Protein AF-A0A7Y5BKS7-F1 (afdb_monomer)

Solvent-accessible surface area (backbone atoms only — not comparable to full-atom values): 10860 Å² total; per-residue (Å²): 133,86,78,91,77,69,90,57,50,69,57,46,52,53,40,48,52,52,33,52,53,37,48,49,57,37,50,52,52,50,50,54,47,48,51,41,53,50,51,39,55,50,42,53,49,49,43,53,52,52,51,52,53,49,53,53,37,55,76,72,66,57,58,70,68,58,54,53,50,52,53,54,50,43,52,50,43,52,53,52,38,53,51,37,52,52,52,44,57,64,42,46,59,58,49,53,50,36,52,50,53,35,53,50,34,50,51,60,38,49,54,48,50,54,52,49,54,52,51,50,50,56,48,51,56,49,51,54,50,51,52,50,50,53,51,51,52,51,48,51,54,52,52,64,69,60,62,76,78,82,89,75,95,79,77,97,70,88,79,84,82,74,83,75,82,76,75,79,71,72,72,64,62,65,59,55,48,60,58,46,48,56,51,50,52,48,67,73,75,108

Secondary structure (DSSP, 8-state):
-PPP--TTHHHHHHHHHHHHHHHHHHHHHHHHHHHHHHHHHHHHHHHHHHHHHHHHHHHTT--HHHHHHHHHHHHHHHHHHHHHHHHHHHHHHHHHHHHHHHHHHHHHHHHHHHHHHHHHHHHHHHHHHHHHHHHHHHHHHHHHHTPPPS------------------GGGHHHHHHHHHHHHHHHHHH-

Nearest PDB structures (foldseek):
  3k29-assembly1_A  TM=4.994E-01  e=1.302E-03  Chlamydia trachomatis
  3na7-assembly1_A  TM=3.796E-01  e=2.584E-02  Helicobacter pylori NCTC 11638
  8i21-assembly1_A  TM=5.085E-01  e=5.749E-01  Saccharomyces cerevisiae S288C
  6z6f-assembly1_C  TM=3.196E-01  e=4.839E-01  Saccharomyces cerevisiae S288C
  6ixf-assembly1_A  TM=2.699E-01  e=1.442E+00  Homo sapiens

Mean predicted aligned error: 13.5 Å

Foldseek 3Di:
DDDDDDPCVVVLVVLVVVLVVLLVQLVVLLVLLVVLVVLLVVLVVVLVVLVVVLVVCVVVVHDPVSVVVSVVSNVVSVVSNVVSVVVSVVSPVVNVVSVVSSVVSVVVSVVVVVVVVVSVVVVVVVVVVVVVVVVVVVVVVVVVVPPDPDDDPDDPDDDPPPPPPPDPPPVVVVVCVVVVVSVVSVVVSD

Structure (mmCIF, N/CA/C/O backbone):
data_AF-A0A7Y5BKS7-F1
#
_entry.id   AF-A0A7Y5BKS7-F1
#
loop_
_atom_site.group_PDB
_atom_site.id
_atom_site.type_symbol
_atom_site.label_atom_id
_atom_site.label_alt_id
_atom_site.label_comp_id
_atom_site.label_asym_id
_atom_site.label_entity_id
_atom_site.label_seq_id
_atom_site.pdbx_PDB_ins_code
_atom_site.Cartn_x
_atom_site.Cartn_y
_atom_site.Cartn_z
_atom_site.occupancy
_atom_site.B_iso_or_equiv
_atom_site.auth_seq_id
_atom_site.auth_comp_id
_atom_site.auth_asym_id
_atom_site.auth_atom_id
_atom_site.pdbx_PDB_model_num
ATOM 1 N N . MET A 1 1 ? -22.323 -14.436 37.456 1.00 59.94 1 MET A N 1
ATOM 2 C CA . MET A 1 1 ? -22.238 -13.034 36.986 1.00 59.94 1 MET A CA 1
ATOM 3 C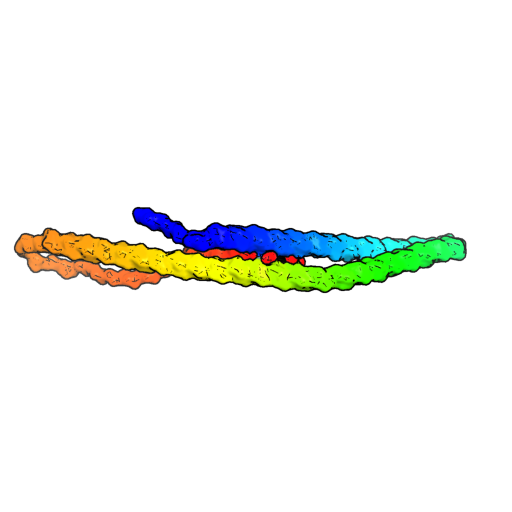 C . MET A 1 1 ? -22.662 -12.936 35.524 1.00 59.94 1 MET A C 1
ATOM 5 O O . MET A 1 1 ? -22.367 -13.845 34.752 1.00 59.94 1 MET A O 1
ATOM 9 N N . LYS A 1 2 ? -23.389 -11.881 35.130 1.00 70.06 2 LYS A N 1
ATOM 10 C CA . LYS A 1 2 ? -23.759 -11.657 33.720 1.00 70.06 2 LYS A CA 1
ATOM 11 C C . LYS A 1 2 ? -22.522 -11.199 32.940 1.00 70.06 2 LYS A C 1
ATOM 13 O O . LYS A 1 2 ? -21.815 -10.315 33.396 1.00 70.06 2 LYS A O 1
ATOM 18 N N . LYS A 1 3 ? -22.269 -11.787 31.767 1.00 80.19 3 LYS A N 1
ATOM 19 C CA . LYS A 1 3 ? -21.180 -11.358 30.872 1.00 80.19 3 LYS A CA 1
ATOM 20 C C . LYS A 1 3 ? -21.510 -9.990 30.261 1.00 80.19 3 LYS A C 1
ATOM 22 O O . LYS A 1 3 ? -22.657 -9.777 29.857 1.00 80.19 3 LYS A O 1
ATOM 27 N N . PHE A 1 4 ? -20.521 -9.101 30.157 1.00 84.44 4 PHE A N 1
ATOM 28 C CA . PHE A 1 4 ? -20.668 -7.816 29.471 1.00 84.44 4 PHE A CA 1
ATOM 29 C C . PHE A 1 4 ? -21.061 -8.031 28.003 1.00 84.44 4 PHE A C 1
ATOM 31 O O . PHE A 1 4 ? -20.464 -8.845 27.297 1.00 84.44 4 PHE A O 1
ATOM 38 N N . LYS A 1 5 ? -22.077 -7.300 27.538 1.00 85.06 5 LYS A N 1
ATOM 39 C CA . LYS A 1 5 ? -22.509 -7.295 26.137 1.00 85.06 5 LYS A CA 1
ATOM 40 C C . LYS A 1 5 ? -22.522 -5.862 25.632 1.00 85.06 5 LYS A C 1
ATOM 42 O O . LYS A 1 5 ? -23.293 -5.032 26.114 1.00 85.06 5 LYS A O 1
ATOM 47 N N . PHE A 1 6 ? -21.685 -5.581 24.641 1.00 89.31 6 PHE A N 1
ATOM 48 C CA . PHE A 1 6 ? -21.658 -4.276 24.002 1.00 89.31 6 PHE A CA 1
ATOM 49 C C . PHE A 1 6 ? -22.757 -4.180 22.940 1.00 89.31 6 PHE A C 1
ATOM 51 O O . PHE A 1 6 ? -22.771 -4.931 21.968 1.00 89.31 6 PHE A O 1
ATOM 58 N N . HIS A 1 7 ? -23.685 -3.240 23.115 1.00 86.31 7 HIS A N 1
ATOM 59 C CA . HIS A 1 7 ? -24.855 -3.103 22.239 1.00 86.31 7 HIS A CA 1
ATOM 60 C C . HIS A 1 7 ? -24.490 -2.687 20.805 1.00 86.31 7 HIS A C 1
ATOM 62 O O . HIS A 1 7 ? -25.231 -2.987 19.873 1.00 86.31 7 HIS A O 1
ATOM 68 N N . LEU A 1 8 ? -23.339 -2.035 20.609 1.00 91.62 8 LEU A N 1
ATOM 69 C CA . LEU A 1 8 ? -22.865 -1.593 19.294 1.00 91.62 8 LEU A CA 1
ATOM 70 C C . LEU A 1 8 ? -21.828 -2.547 18.680 1.00 91.62 8 LEU A C 1
ATOM 72 O O . LEU A 1 8 ? -21.145 -2.165 17.734 1.00 91.62 8 LEU A O 1
ATOM 76 N N . GLU A 1 9 ? -21.709 -3.787 19.168 1.00 89.88 9 GLU A N 1
ATOM 77 C CA . GLU A 1 9 ? -20.726 -4.751 18.648 1.00 89.88 9 GLU A CA 1
ATOM 78 C C . GLU A 1 9 ? -20.947 -5.057 17.159 1.00 89.88 9 GLU A C 1
ATOM 80 O O . GLU A 1 9 ? -20.005 -5.059 16.368 1.00 89.88 9 GLU A O 1
ATOM 85 N N . THR A 1 10 ? -22.203 -5.229 16.736 1.00 91.31 10 THR A N 1
ATOM 86 C CA . THR A 1 10 ? -22.546 -5.446 15.321 1.00 91.31 10 THR A CA 1
ATOM 87 C C . THR A 1 10 ? -22.149 -4.252 14.453 1.00 91.31 10 THR A C 1
ATOM 89 O O . THR A 1 10 ? -21.652 -4.430 13.341 1.00 91.31 10 THR A O 1
ATOM 92 N N . VAL A 1 11 ? -22.325 -3.030 14.969 1.00 92.06 11 VAL A N 1
ATOM 93 C CA . VAL A 1 11 ? -21.950 -1.794 14.266 1.00 92.06 11 VAL A CA 1
ATOM 94 C C . VAL A 1 11 ? -20.431 -1.672 14.179 1.00 92.06 11 VAL A C 1
ATOM 96 O O . VAL A 1 11 ? -19.914 -1.330 13.118 1.00 92.06 11 VAL A O 1
ATOM 99 N N . LEU A 1 12 ? -19.710 -2.001 15.257 1.00 91.75 12 LEU A N 1
ATOM 100 C CA . LEU A 1 12 ? -18.249 -2.044 15.269 1.00 91.75 12 LEU A CA 1
ATOM 101 C C . LEU A 1 12 ? -17.727 -3.012 14.204 1.00 91.75 12 LEU A C 1
ATOM 103 O O . LEU A 1 12 ? -16.882 -2.633 13.398 1.00 91.75 12 LEU A O 1
ATOM 107 N N . ARG A 1 13 ? -18.279 -4.231 14.151 1.00 92.25 13 ARG A N 1
ATOM 108 C CA . ARG A 1 13 ? -17.903 -5.238 13.152 1.00 92.25 13 ARG A CA 1
ATOM 109 C C . ARG A 1 13 ? -18.140 -4.741 11.728 1.00 92.25 13 ARG A C 1
ATOM 111 O O . ARG A 1 13 ? -17.255 -4.862 10.890 1.00 92.25 13 ARG A O 1
ATOM 118 N N . LEU A 1 14 ? -19.301 -4.141 11.463 1.00 93.75 14 LEU A N 1
ATOM 119 C CA . LEU A 1 14 ? -19.622 -3.595 10.143 1.00 93.75 14 LEU A CA 1
ATOM 120 C C . LEU A 1 14 ? -18.654 -2.471 9.743 1.00 93.75 14 LEU A C 1
ATOM 122 O O . LEU A 1 14 ? -18.226 -2.411 8.593 1.00 93.75 14 LEU A O 1
ATOM 126 N N . ARG A 1 15 ? -18.264 -1.597 10.681 1.00 91.81 15 ARG A N 1
ATOM 127 C CA . ARG A 1 15 ? -17.270 -0.546 10.409 1.00 91.81 15 ARG A CA 1
ATOM 128 C C . ARG A 1 15 ? -15.868 -1.105 10.173 1.00 91.81 15 ARG A C 1
ATOM 130 O O . ARG A 1 15 ? -15.180 -0.585 9.304 1.00 91.81 15 ARG A O 1
ATOM 137 N N . LYS A 1 16 ? -15.468 -2.164 10.884 1.00 92.19 16 LYS A N 1
ATOM 138 C CA . LYS A 1 16 ? -14.200 -2.866 10.625 1.00 92.19 16 LYS A CA 1
ATOM 139 C C . LYS A 1 16 ? -14.182 -3.493 9.228 1.00 92.19 16 LYS A C 1
ATOM 141 O O . LYS A 1 16 ? -13.233 -3.273 8.494 1.00 92.19 16 LYS A O 1
ATOM 146 N N . MET A 1 17 ? -15.273 -4.137 8.805 1.00 93.38 17 MET A N 1
ATOM 147 C CA . MET A 1 17 ? -15.386 -4.657 7.434 1.00 93.38 17 MET A CA 1
ATOM 148 C C . MET A 1 17 ? -15.254 -3.553 6.376 1.00 93.38 17 MET A C 1
ATOM 150 O O . MET A 1 17 ? -14.516 -3.713 5.411 1.00 93.38 17 MET A O 1
ATOM 154 N N . LYS A 1 18 ? -15.913 -2.404 6.578 1.00 93.12 18 LYS A N 1
ATOM 155 C CA . LYS A 1 18 ? -15.767 -1.250 5.676 1.00 93.12 18 LYS A CA 1
ATOM 156 C C . LYS A 1 18 ? -14.343 -0.697 5.656 1.00 93.12 18 LYS A C 1
ATOM 158 O O . LYS A 1 18 ? -13.870 -0.277 4.607 1.00 93.12 18 LYS A O 1
ATOM 163 N N . LEU A 1 19 ? -13.666 -0.674 6.802 1.00 92.81 19 LEU A N 1
ATOM 164 C CA . LEU A 1 19 ? -12.265 -0.274 6.875 1.00 92.81 19 LEU A CA 1
ATOM 165 C C . LEU A 1 19 ? -11.382 -1.222 6.050 1.00 92.81 19 LEU A C 1
ATOM 167 O O . LEU A 1 19 ? -10.564 -0.751 5.264 1.00 92.81 19 LEU A O 1
ATOM 171 N N . ASP A 1 20 ? -11.600 -2.533 6.163 1.00 93.00 20 ASP A N 1
ATOM 172 C CA . ASP A 1 20 ? -10.874 -3.536 5.379 1.00 93.00 20 ASP A CA 1
ATOM 173 C C . ASP A 1 20 ? -11.122 -3.374 3.871 1.00 93.00 20 ASP A C 1
ATOM 175 O O . ASP A 1 20 ? -10.186 -3.461 3.077 1.00 93.00 20 ASP A O 1
ATOM 179 N N . GLU A 1 21 ? -12.361 -3.087 3.458 1.00 93.62 21 GLU A N 1
ATOM 180 C CA . GLU A 1 21 ? -12.697 -2.775 2.061 1.00 93.62 21 GLU A CA 1
ATOM 181 C C . GLU A 1 21 ? -11.918 -1.556 1.547 1.00 93.62 21 GLU A C 1
ATOM 183 O O . GLU A 1 21 ? -11.349 -1.600 0.455 1.00 93.62 21 GLU A O 1
ATOM 188 N N . LYS A 1 22 ? -11.831 -0.483 2.344 1.00 92.75 22 LYS A N 1
ATOM 189 C CA . LYS A 1 22 ? -11.061 0.718 1.980 1.00 92.75 22 LYS A CA 1
ATOM 190 C C . LYS A 1 22 ? -9.559 0.449 1.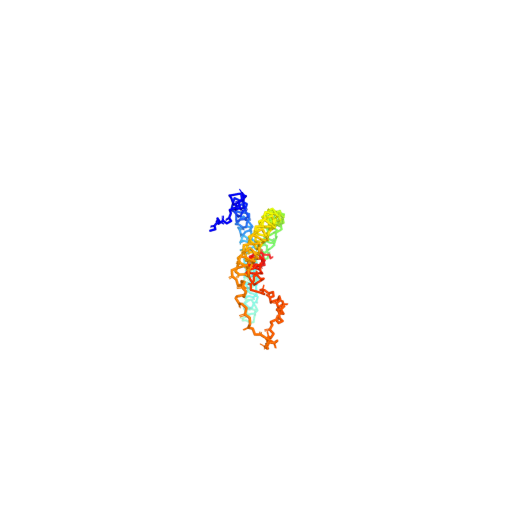911 1.00 92.75 22 LYS A C 1
ATOM 192 O O . LYS A 1 22 ? -8.897 0.954 1.007 1.00 92.75 22 LYS A O 1
ATOM 197 N N . PHE A 1 23 ? -9.025 -0.384 2.802 1.00 92.00 23 PHE A N 1
ATOM 198 C CA . PHE A 1 23 ? -7.630 -0.816 2.722 1.00 92.00 23 PHE A CA 1
ATOM 199 C C . PHE A 1 23 ? -7.338 -1.639 1.468 1.00 92.00 23 PHE A C 1
ATOM 201 O O . PHE A 1 23 ? -6.288 -1.441 0.861 1.00 92.00 23 PHE A O 1
ATOM 208 N N . ARG A 1 24 ? -8.248 -2.528 1.049 1.00 92.94 24 ARG A N 1
ATOM 209 C CA . ARG A 1 24 ? -8.086 -3.284 -0.205 1.00 92.94 24 ARG A CA 1
ATOM 210 C C . ARG A 1 24 ? -8.041 -2.358 -1.415 1.00 92.94 24 ARG A C 1
ATOM 212 O O . ARG A 1 24 ? -7.117 -2.473 -2.211 1.00 92.94 24 ARG A O 1
ATOM 219 N N . ALA A 1 25 ? -8.961 -1.398 -1.495 1.00 91.44 25 ALA A N 1
ATOM 220 C CA . ALA A 1 25 ? -8.967 -0.408 -2.570 1.00 91.44 25 ALA A CA 1
ATOM 221 C C . ALA A 1 25 ? -7.660 0.411 -2.612 1.00 91.44 25 ALA A C 1
ATOM 223 O O . ALA A 1 25 ? -7.086 0.620 -3.679 1.00 91.44 25 ALA A O 1
ATOM 224 N N . LEU A 1 26 ? -7.141 0.828 -1.450 1.00 92.62 26 LEU A N 1
ATOM 225 C CA . LEU A 1 26 ? -5.839 1.495 -1.372 1.00 92.62 26 LEU A CA 1
ATOM 226 C C . LEU A 1 26 ? -4.701 0.577 -1.851 1.00 92.62 26 LEU A C 1
ATOM 228 O O . LEU A 1 26 ? -3.837 1.018 -2.607 1.00 92.62 26 LEU A O 1
ATOM 232 N N . ALA A 1 27 ? -4.700 -0.689 -1.431 1.00 91.56 27 ALA A N 1
ATOM 233 C CA . ALA A 1 27 ? -3.671 -1.656 -1.800 1.00 91.56 27 ALA A CA 1
ATOM 234 C C . ALA A 1 27 ? -3.637 -1.929 -3.312 1.00 91.56 27 AL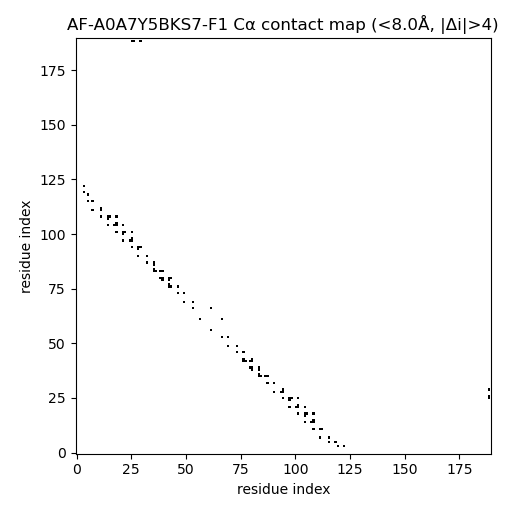A A C 1
ATOM 236 O O . ALA A 1 27 ? -2.553 -2.049 -3.878 1.00 91.56 27 ALA A O 1
ATOM 237 N N . GLU A 1 28 ? -4.794 -1.974 -3.974 1.00 93.25 28 GLU A N 1
ATOM 238 C CA . GLU A 1 28 ? -4.88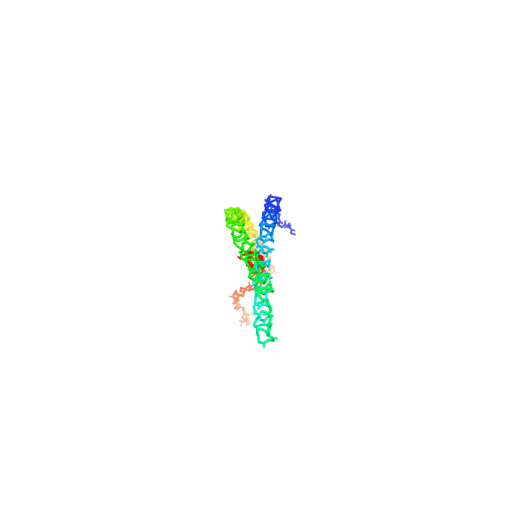9 -2.114 -5.432 1.00 93.25 28 GLU A CA 1
ATOM 239 C C . GLU A 1 28 ? -4.208 -0.942 -6.153 1.00 93.25 28 GLU A C 1
ATOM 241 O O . GLU A 1 28 ? -3.343 -1.157 -7.003 1.00 93.25 28 GLU A O 1
ATOM 246 N N . ILE A 1 29 ? -4.514 0.298 -5.755 1.00 92.31 29 ILE A N 1
ATOM 247 C CA . ILE A 1 29 ? -3.904 1.501 -6.346 1.00 92.31 29 ILE A CA 1
ATOM 248 C C . ILE A 1 29 ? -2.391 1.518 -6.099 1.00 92.31 29 ILE A C 1
ATOM 250 O O . ILE A 1 29 ? -1.605 1.766 -7.016 1.00 92.31 29 ILE A O 1
ATOM 254 N N . VAL A 1 30 ? -1.962 1.214 -4.871 1.00 93.69 30 VAL A N 1
ATOM 255 C CA . VAL A 1 30 ? -0.538 1.144 -4.512 1.00 93.69 30 VAL A CA 1
ATOM 256 C C . VAL A 1 30 ? 0.182 0.065 -5.321 1.00 93.69 30 VAL A C 1
ATOM 258 O O . VAL A 1 30 ? 1.303 0.294 -5.771 1.00 93.69 30 VAL A O 1
ATOM 261 N N . SER A 1 31 ? -0.452 -1.086 -5.557 1.00 93.31 31 SER A N 1
ATOM 262 C CA . SER A 1 31 ? 0.112 -2.154 -6.385 1.00 93.31 31 SER A CA 1
ATOM 263 C C . SER A 1 31 ? 0.368 -1.684 -7.816 1.00 93.31 31 SER A C 1
ATOM 265 O O . SER A 1 31 ? 1.440 -1.944 -8.361 1.00 93.31 31 SER A O 1
ATOM 267 N N . VAL A 1 32 ? -0.581 -0.958 -8.413 1.00 94.12 32 VAL A N 1
ATOM 268 C CA . VAL A 1 32 ? -0.431 -0.396 -9.764 1.00 94.12 32 VAL A CA 1
ATOM 269 C C . VAL A 1 32 ? 0.712 0.620 -9.799 1.00 94.12 32 VAL A C 1
ATOM 271 O O . VAL A 1 32 ? 1.621 0.497 -10.617 1.00 94.12 32 VAL A O 1
ATOM 274 N N . VAL A 1 33 ? 0.750 1.566 -8.859 1.00 93.81 33 VAL A N 1
ATOM 275 C CA . VAL A 1 33 ? 1.843 2.551 -8.770 1.00 93.81 33 VAL A CA 1
ATOM 276 C C . VAL A 1 33 ? 3.203 1.869 -8.600 1.00 93.81 33 VAL A C 1
ATOM 278 O O . VAL A 1 33 ? 4.180 2.260 -9.236 1.00 93.81 33 VAL A O 1
ATOM 281 N N . ASN A 1 34 ? 3.278 0.829 -7.770 1.00 93.62 34 ASN A N 1
ATOM 282 C CA . ASN A 1 34 ? 4.511 0.077 -7.562 1.00 93.62 34 ASN A CA 1
ATOM 283 C C . ASN A 1 34 ? 4.935 -0.703 -8.809 1.00 93.62 34 ASN A C 1
ATOM 285 O O . ASN A 1 34 ? 6.132 -0.768 -9.076 1.00 93.62 34 ASN A O 1
ATOM 289 N N . SER A 1 35 ? 3.995 -1.238 -9.597 1.00 95.56 35 SER A N 1
ATOM 290 C CA . SER A 1 35 ? 4.342 -1.861 -10.880 1.00 95.56 35 SER A CA 1
ATOM 291 C C . SER A 1 35 ? 4.973 -0.863 -11.849 1.00 95.56 35 SER A C 1
ATOM 293 O O . SER A 1 35 ? 6.010 -1.174 -12.424 1.00 95.56 35 SER A O 1
ATOM 295 N N . TYR A 1 36 ? 4.454 0.366 -11.953 1.00 95.88 36 TYR A N 1
ATOM 296 C CA . TYR A 1 36 ? 5.075 1.398 -12.792 1.00 95.88 36 TYR A CA 1
ATOM 297 C C . TYR A 1 36 ? 6.459 1.804 -12.287 1.00 95.88 36 TYR A C 1
ATOM 299 O O . TYR A 1 36 ? 7.388 1.930 -13.076 1.00 95.88 36 TYR A O 1
ATOM 307 N N . LYS A 1 37 ? 6.637 1.945 -10.968 1.00 94.94 37 LYS A N 1
ATOM 308 C CA . LYS A 1 37 ? 7.960 2.212 -10.383 1.00 94.94 37 LYS A CA 1
ATOM 309 C C . LYS A 1 37 ? 8.961 1.097 -10.679 1.00 94.94 37 LYS A C 1
ATOM 311 O O . LYS A 1 37 ? 10.121 1.392 -10.945 1.00 94.94 37 LYS A O 1
ATOM 316 N N . LEU A 1 38 ? 8.523 -0.161 -10.636 1.00 97.00 38 LEU A N 1
ATOM 317 C CA . LEU A 1 38 ? 9.371 -1.297 -10.983 1.00 97.00 38 LEU A CA 1
ATOM 318 C C . LEU A 1 38 ? 9.773 -1.250 -12.462 1.00 97.00 38 LEU A C 1
ATOM 320 O O . LEU A 1 38 ? 10.952 -1.389 -12.761 1.00 97.00 38 LEU A O 1
ATOM 324 N N . GLN A 1 39 ? 8.824 -0.974 -13.362 1.00 96.94 39 GLN A N 1
ATOM 325 C CA . GLN A 1 39 ? 9.102 -0.826 -14.794 1.0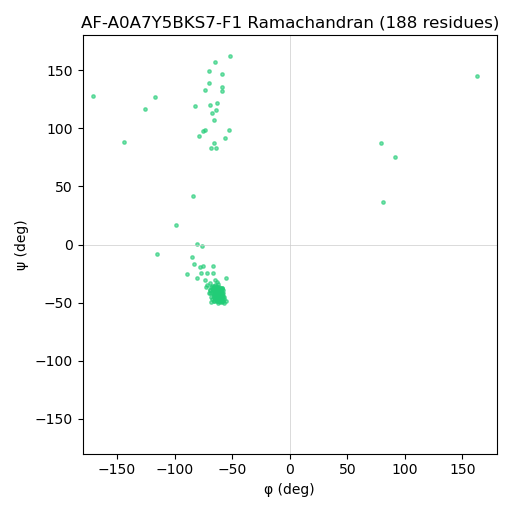0 96.94 39 GLN A CA 1
ATOM 326 C C . GLN A 1 39 ? 10.080 0.324 -15.083 1.00 96.94 39 GLN A C 1
ATOM 328 O O . GLN A 1 39 ? 10.986 0.172 -15.896 1.00 96.94 39 GLN A O 1
ATOM 333 N N . ILE A 1 40 ? 9.967 1.452 -14.370 1.00 97.06 40 ILE A N 1
ATOM 334 C CA . ILE A 1 40 ? 10.950 2.545 -14.456 1.00 97.06 40 ILE A CA 1
ATOM 335 C C . ILE A 1 40 ? 12.345 2.044 -14.064 1.00 97.06 40 ILE A C 1
ATOM 337 O O . ILE A 1 40 ? 13.295 2.247 -14.813 1.00 97.06 40 ILE A O 1
ATOM 341 N N . GLN A 1 41 ? 12.469 1.347 -12.931 1.00 97.50 41 GLN A N 1
ATOM 342 C CA . GLN A 1 41 ? 13.755 0.815 -12.468 1.00 97.50 41 GLN A CA 1
ATOM 343 C C . GLN A 1 41 ? 14.352 -0.222 -13.428 1.00 97.50 41 GLN A C 1
ATOM 345 O O . GLN A 1 41 ? 15.572 -0.301 -13.567 1.00 97.50 41 GLN A O 1
ATOM 350 N N . GLU A 1 42 ? 13.518 -1.050 -14.056 1.00 97.38 42 GLU A N 1
ATOM 351 C CA . GLU A 1 42 ? 13.946 -2.013 -15.076 1.00 97.38 42 GLU A CA 1
ATOM 352 C C . GLU A 1 42 ? 14.476 -1.286 -16.318 1.00 97.38 42 GLU A C 1
ATOM 354 O O . GLU A 1 42 ? 15.610 -1.539 -16.728 1.00 97.38 42 GLU A O 1
ATOM 359 N N . ASN A 1 43 ? 13.733 -0.304 -16.835 1.00 96.69 43 ASN A N 1
ATOM 360 C CA . ASN A 1 43 ? 14.150 0.494 -17.988 1.00 96.69 43 ASN A CA 1
ATOM 361 C C . ASN A 1 43 ? 15.425 1.308 -17.706 1.00 96.69 43 ASN A C 1
ATOM 363 O O . ASN A 1 43 ? 16.305 1.394 -18.561 1.00 96.69 43 ASN A O 1
ATOM 367 N N . GLU A 1 44 ? 15.574 1.876 -16.507 1.00 96.56 44 GLU A N 1
ATOM 368 C CA . GLU A 1 44 ? 16.794 2.585 -16.095 1.00 96.56 44 GLU A CA 1
ATOM 369 C C . GLU A 1 44 ? 18.020 1.662 -16.101 1.00 96.56 44 GLU A C 1
ATOM 371 O O . GLU A 1 44 ? 19.076 2.037 -16.620 1.00 96.56 44 GLU A O 1
ATOM 376 N N . LYS A 1 45 ? 17.873 0.432 -15.592 1.00 97.25 45 LYS A N 1
ATOM 377 C CA . LYS A 1 45 ? 18.938 -0.581 -15.639 1.00 97.25 45 LYS A CA 1
ATOM 378 C C . LYS A 1 45 ? 19.264 -0.990 -17.069 1.00 97.25 45 LYS A C 1
ATOM 380 O O . LYS A 1 45 ? 20.437 -1.117 -17.411 1.00 97.25 45 LYS A O 1
ATOM 385 N N . GLU A 1 46 ? 18.258 -1.185 -17.917 1.00 95.88 46 GLU A N 1
ATOM 386 C CA . GLU A 1 46 ? 18.482 -1.515 -19.326 1.00 95.88 46 GLU A CA 1
ATOM 387 C C . GLU A 1 46 ? 19.212 -0.402 -20.079 1.00 95.88 46 GLU A C 1
ATOM 389 O O . GLU A 1 46 ? 20.084 -0.691 -20.902 1.00 95.88 46 GLU A O 1
ATOM 394 N N . ILE A 1 47 ? 18.910 0.866 -19.784 1.00 95.31 47 ILE A N 1
ATOM 395 C CA . ILE A 1 47 ? 19.652 2.008 -20.329 1.00 95.31 47 ILE A CA 1
ATOM 396 C C . ILE A 1 47 ? 21.116 1.942 -19.891 1.00 95.31 47 ILE A C 1
ATOM 398 O O . ILE A 1 47 ? 22.010 2.145 -20.712 1.00 95.31 47 ILE A O 1
ATOM 402 N N . GLU A 1 48 ? 21.384 1.648 -18.618 1.00 95.50 48 GLU A N 1
ATOM 403 C CA . GLU A 1 48 ? 22.748 1.534 -18.101 1.00 95.50 48 GLU A CA 1
ATOM 404 C C . GLU A 1 48 ? 23.527 0.407 -18.798 1.00 95.50 48 GLU A C 1
ATOM 406 O O . GLU A 1 48 ? 24.637 0.627 -19.286 1.00 95.50 48 GLU A O 1
ATOM 411 N N . ILE A 1 49 ? 22.911 -0.770 -18.937 1.00 94.81 49 ILE A N 1
ATOM 412 C CA . ILE A 1 49 ? 23.484 -1.917 -19.655 1.00 94.81 49 ILE A CA 1
ATOM 413 C C . ILE A 1 49 ? 23.739 -1.562 -21.125 1.00 94.81 49 ILE A C 1
ATOM 415 O O . ILE A 1 49 ? 24.831 -1.801 -21.639 1.00 94.81 49 ILE A O 1
ATOM 419 N N . SER A 1 50 ? 22.767 -0.938 -21.793 1.00 92.62 50 SER A N 1
ATOM 420 C CA . SER A 1 50 ? 22.882 -0.530 -23.200 1.00 92.62 50 SER A CA 1
ATOM 421 C C . SER A 1 50 ? 24.018 0.473 -23.407 1.00 92.62 50 SER A C 1
ATOM 423 O O . SER A 1 50 ? 24.733 0.405 -24.405 1.00 92.62 50 SER A O 1
ATOM 425 N N . ARG A 1 51 ? 24.237 1.385 -22.451 1.00 92.19 51 ARG A N 1
ATOM 426 C CA . ARG A 1 51 ? 25.372 2.322 -22.471 1.00 92.19 51 ARG A CA 1
ATOM 427 C C . ARG A 1 51 ? 26.711 1.609 -22.322 1.00 92.19 51 ARG A C 1
ATOM 429 O O . ARG A 1 51 ? 27.653 1.961 -23.030 1.00 92.19 51 ARG A O 1
ATOM 436 N N . MET A 1 52 ? 26.809 0.624 -21.427 1.00 92.38 52 MET A N 1
ATOM 437 C CA . MET A 1 52 ? 28.031 -0.176 -21.275 1.00 92.38 52 MET A CA 1
ATOM 438 C C . MET A 1 52 ? 28.350 -0.937 -22.565 1.00 92.38 52 MET A C 1
ATOM 440 O O . MET A 1 52 ? 29.454 -0.810 -23.090 1.00 92.38 52 MET A O 1
ATOM 444 N N . GLN A 1 53 ? 27.357 -1.625 -23.134 1.00 90.50 53 GLN A N 1
ATOM 445 C CA . GLN A 1 53 ? 27.495 -2.352 -24.400 1.00 90.50 53 GLN A CA 1
ATOM 446 C C . GLN A 1 53 ? 27.879 -1.430 -25.559 1.00 90.50 53 GLN A C 1
ATOM 448 O O . GLN A 1 53 ? 28.730 -1.776 -26.379 1.00 90.50 53 GLN A O 1
ATOM 453 N N . LEU A 1 54 ? 27.294 -0.230 -25.619 1.00 89.62 54 LEU A N 1
ATOM 454 C CA . LEU A 1 54 ? 27.657 0.761 -26.622 1.00 89.62 54 LEU A CA 1
ATOM 455 C C . LEU A 1 54 ? 29.127 1.170 -26.484 1.00 89.62 54 LEU A C 1
ATOM 457 O O . LEU A 1 54 ? 29.847 1.161 -27.480 1.00 89.62 54 LEU A O 1
ATOM 461 N N . ASN A 1 55 ? 29.593 1.471 -25.270 1.00 88.94 55 ASN A N 1
ATOM 462 C CA . ASN A 1 55 ? 30.987 1.844 -25.022 1.00 88.94 55 ASN A CA 1
ATOM 463 C C . ASN A 1 55 ? 31.966 0.727 -25.407 1.00 88.94 55 ASN A C 1
ATOM 465 O O . ASN A 1 55 ? 32.969 1.002 -26.065 1.00 88.94 55 ASN A O 1
ATOM 469 N N . GLU A 1 56 ? 31.662 -0.523 -25.056 1.00 89.06 56 GLU A N 1
ATOM 470 C CA . GLU A 1 56 ? 32.447 -1.691 -25.474 1.00 89.06 56 GLU A CA 1
ATOM 471 C C . GLU A 1 56 ? 32.472 -1.830 -27.001 1.00 89.06 56 GLU A C 1
ATOM 473 O O . GLU A 1 56 ? 33.532 -2.018 -27.599 1.00 89.06 56 GLU A O 1
ATOM 478 N N . SER A 1 57 ? 31.319 -1.663 -27.655 1.00 86.44 57 SER A N 1
ATOM 479 C CA . SER A 1 57 ? 31.218 -1.745 -29.113 1.00 86.44 57 SER A CA 1
ATOM 480 C C . SER A 1 57 ? 32.034 -0.648 -29.807 1.00 86.44 57 SER A C 1
ATOM 482 O O . SER A 1 57 ? 32.729 -0.918 -30.784 1.00 86.44 57 SER A O 1
ATOM 484 N N . VAL A 1 58 ? 32.032 0.577 -29.270 1.00 86.75 58 VAL A N 1
ATOM 485 C CA . VAL A 1 58 ? 32.828 1.698 -29.790 1.00 86.75 58 VAL A CA 1
ATOM 486 C C . VAL A 1 58 ? 34.323 1.409 -29.647 1.00 86.75 58 VAL A C 1
ATOM 488 O O . VAL A 1 58 ? 35.073 1.635 -30.594 1.00 86.75 58 VAL A O 1
ATOM 491 N N . GLN A 1 59 ? 34.761 0.853 -28.512 1.00 86.25 59 GLN A N 1
ATOM 492 C CA . GLN A 1 59 ? 36.156 0.433 -28.317 1.00 86.25 59 GLN A CA 1
ATOM 493 C C . GLN A 1 59 ? 36.573 -0.691 -29.277 1.00 86.25 59 GLN A C 1
ATOM 495 O O . GLN A 1 59 ? 37.720 -0.724 -29.719 1.00 86.25 59 GLN A O 1
ATOM 500 N N . ALA A 1 60 ? 35.642 -1.574 -29.642 1.00 86.06 60 ALA A N 1
ATOM 501 C CA . ALA A 1 60 ? 35.854 -2.646 -30.611 1.00 86.06 60 ALA A CA 1
ATOM 502 C C . ALA A 1 60 ? 35.766 -2.191 -32.086 1.00 86.06 60 ALA A C 1
ATOM 504 O O . ALA A 1 60 ? 35.922 -3.018 -32.985 1.00 86.06 60 ALA A O 1
ATOM 505 N N . GLY A 1 61 ? 35.530 -0.899 -32.356 1.00 82.31 61 GLY A N 1
ATOM 506 C CA . GLY A 1 61 ? 35.433 -0.354 -33.715 1.00 82.31 61 GLY A CA 1
ATOM 507 C C . GLY A 1 61 ? 34.069 -0.561 -34.379 1.00 82.31 61 GLY A C 1
ATOM 508 O O . GLY A 1 61 ? 34.005 -0.828 -35.578 1.00 82.31 61 GLY A O 1
ATOM 509 N N . ALA A 1 62 ? 32.977 -0.476 -33.614 1.00 75.38 62 ALA A N 1
ATOM 510 C CA . ALA A 1 62 ? 31.622 -0.660 -34.127 1.00 75.38 62 ALA A CA 1
ATOM 511 C C . ALA A 1 62 ? 31.234 0.324 -35.244 1.00 75.38 62 ALA A C 1
ATOM 513 O O . ALA A 1 62 ? 31.608 1.497 -35.249 1.00 75.38 62 ALA A O 1
ATOM 514 N N . ASP A 1 63 ? 30.401 -0.177 -36.158 1.00 81.38 63 ASP A N 1
ATOM 515 C CA . ASP A 1 63 ? 29.803 0.589 -37.248 1.00 81.38 63 ASP A CA 1
ATOM 516 C C . ASP A 1 63 ? 28.754 1.601 -36.741 1.00 81.38 63 ASP A C 1
ATOM 518 O O . ASP A 1 63 ? 28.033 1.364 -35.765 1.00 81.38 63 ASP A O 1
ATOM 522 N N . LEU A 1 64 ? 28.615 2.720 -37.458 1.00 83.75 64 LEU A N 1
ATOM 523 C CA . LEU A 1 64 ? 27.672 3.808 -37.173 1.00 83.75 64 LEU A CA 1
ATOM 524 C C . LEU A 1 64 ? 26.217 3.315 -37.087 1.00 83.75 64 LEU A C 1
ATOM 526 O O . LEU A 1 64 ? 25.398 3.890 -36.364 1.00 83.75 64 LEU A O 1
ATOM 530 N N . THR A 1 65 ? 25.890 2.245 -37.810 1.00 86.75 65 THR A N 1
ATOM 531 C CA . THR A 1 65 ? 24.571 1.605 -37.788 1.00 86.75 65 THR A CA 1
ATOM 532 C C . THR A 1 65 ? 24.226 1.056 -36.401 1.00 86.75 65 THR A C 1
ATOM 534 O O . THR A 1 65 ? 23.118 1.283 -35.913 1.00 86.75 65 THR A O 1
ATOM 537 N N . ASN A 1 66 ? 25.186 0.417 -35.723 1.00 84.25 66 ASN A N 1
ATOM 538 C CA . ASN A 1 66 ? 24.994 -0.121 -34.373 1.00 84.25 66 ASN A CA 1
ATOM 539 C C . ASN A 1 66 ? 24.799 1.007 -33.359 1.00 84.25 66 ASN A C 1
ATOM 541 O O . ASN A 1 66 ? 23.894 0.942 -32.531 1.00 84.25 66 ASN A O 1
ATOM 545 N N . PHE A 1 67 ? 25.579 2.085 -33.479 1.00 87.81 67 PHE A N 1
ATOM 546 C CA . PHE A 1 67 ? 25.416 3.269 -32.636 1.00 87.81 67 PHE A CA 1
ATOM 547 C C . PHE A 1 67 ? 23.998 3.851 -32.739 1.00 87.81 67 PHE A C 1
ATOM 549 O O . PHE A 1 67 ? 23.354 4.114 -31.724 1.00 87.81 67 PHE A O 1
ATOM 556 N N . ARG A 1 68 ? 23.476 4.003 -33.964 1.00 90.19 68 ARG A N 1
ATOM 557 C CA . ARG A 1 68 ? 22.111 4.504 -34.190 1.00 90.19 68 ARG A CA 1
ATOM 558 C C . ARG A 1 68 ? 21.043 3.578 -33.613 1.00 90.19 68 ARG A C 1
ATOM 560 O O . ARG A 1 68 ? 20.040 4.073 -33.107 1.00 90.19 68 ARG A O 1
ATOM 567 N N . ALA A 1 69 ? 21.250 2.263 -33.680 1.00 90.06 69 ALA A N 1
ATOM 568 C CA . ALA A 1 69 ? 20.329 1.291 -33.099 1.00 90.06 69 ALA A CA 1
ATOM 569 C C . ALA A 1 69 ? 20.271 1.413 -31.565 1.00 90.06 69 ALA A C 1
ATOM 571 O O . ALA A 1 69 ? 19.176 1.510 -31.011 1.00 90.06 69 ALA A O 1
ATOM 572 N N . PHE A 1 70 ? 21.424 1.495 -30.891 1.00 90.81 70 PHE A N 1
ATOM 573 C CA . PHE A 1 70 ? 21.484 1.703 -29.439 1.00 90.81 70 PHE A CA 1
ATOM 574 C C . PHE A 1 70 ? 20.889 3.052 -29.016 1.00 90.81 70 PHE A C 1
ATOM 576 O O . PHE A 1 70 ? 20.131 3.108 -28.050 1.00 90.81 70 PHE A O 1
ATOM 583 N N . ASP A 1 71 ? 21.176 4.133 -29.746 1.00 90.00 71 ASP A N 1
ATOM 584 C CA . ASP A 1 71 ? 20.608 5.459 -29.467 1.00 90.00 71 ASP A CA 1
ATOM 585 C C . ASP A 1 71 ? 19.076 5.470 -29.612 1.00 90.00 71 ASP A C 1
ATOM 587 O O . ASP A 1 71 ? 18.369 5.962 -28.732 1.00 90.00 71 ASP A O 1
ATOM 591 N N . ALA A 1 72 ? 18.541 4.869 -30.680 1.00 93.81 72 ALA A N 1
ATOM 592 C CA . ALA A 1 72 ? 17.097 4.743 -30.872 1.00 93.81 72 ALA A CA 1
ATOM 593 C C . ALA A 1 72 ? 16.440 3.887 -29.775 1.00 93.81 72 ALA A C 1
ATOM 595 O O . ALA A 1 72 ? 15.375 4.248 -29.270 1.00 93.81 72 ALA A O 1
ATOM 596 N N . TYR A 1 73 ? 17.087 2.787 -29.378 1.00 95.25 73 TYR A N 1
ATOM 597 C CA . TYR A 1 73 ? 16.614 1.921 -28.300 1.00 95.25 73 TYR A CA 1
ATOM 598 C C . TYR A 1 73 ? 16.553 2.659 -26.958 1.00 95.25 73 TYR A C 1
ATOM 600 O O . TYR A 1 73 ? 15.503 2.689 -26.318 1.00 95.25 73 TYR A O 1
ATOM 608 N N . MET A 1 74 ? 17.638 3.333 -26.566 1.00 94.75 74 MET A N 1
ATOM 609 C CA . MET A 1 74 ? 17.679 4.111 -25.325 1.00 94.75 74 MET A CA 1
ATOM 610 C C . MET A 1 74 ? 16.648 5.242 -25.328 1.00 94.75 74 MET A C 1
ATOM 612 O O . MET A 1 74 ? 15.964 5.443 -24.329 1.00 94.75 74 MET A O 1
ATOM 616 N N . LYS A 1 75 ? 16.477 5.954 -26.451 1.00 95.69 75 LYS A N 1
ATOM 617 C CA . LYS A 1 75 ? 15.427 6.978 -26.592 1.00 95.69 75 LYS A CA 1
ATOM 618 C C . LYS A 1 75 ? 14.032 6.406 -26.368 1.00 95.69 75 LYS A C 1
ATOM 620 O O . LYS A 1 75 ? 13.230 7.042 -25.693 1.00 95.69 75 LYS A O 1
ATOM 625 N N . ARG A 1 76 ? 13.747 5.209 -26.889 1.00 97.31 76 ARG A N 1
ATOM 626 C CA . ARG A 1 76 ? 12.474 4.524 -26.628 1.00 97.31 76 ARG A CA 1
ATOM 627 C C . ARG A 1 76 ? 12.287 4.255 -25.134 1.00 97.31 76 ARG A C 1
ATOM 629 O O . ARG A 1 76 ? 11.230 4.582 -24.607 1.00 97.31 76 ARG A O 1
ATOM 636 N N . LEU A 1 77 ? 13.309 3.728 -24.455 1.00 96.25 77 LEU A N 1
ATOM 637 C CA . LEU A 1 77 ? 13.251 3.468 -23.011 1.00 96.25 77 LEU A CA 1
ATOM 638 C C . LEU A 1 77 ? 13.024 4.752 -22.197 1.00 96.25 77 LEU A C 1
ATOM 640 O O . LEU A 1 77 ? 12.238 4.739 -21.253 1.00 96.25 77 LEU A O 1
ATOM 644 N N . TYR A 1 78 ? 13.641 5.873 -22.586 1.00 96.88 78 TYR A N 1
ATOM 645 C CA . TYR A 1 78 ? 13.381 7.173 -21.957 1.00 96.88 78 TYR A CA 1
ATOM 646 C C . TYR A 1 78 ? 11.927 7.621 -22.110 1.00 96.88 78 TYR A C 1
ATOM 648 O O . TYR A 1 78 ? 11.314 8.037 -21.131 1.00 96.88 78 TYR A O 1
ATOM 656 N N . VAL A 1 79 ? 11.358 7.489 -23.310 1.00 97.62 79 VAL A N 1
ATOM 657 C CA . VAL A 1 79 ? 9.946 7.822 -23.555 1.00 97.62 79 VAL A CA 1
ATOM 658 C C . VAL A 1 79 ? 9.018 6.921 -22.735 1.00 97.62 79 VAL A C 1
ATOM 660 O O . VAL A 1 79 ? 8.026 7.390 -22.184 1.00 97.62 79 VAL A O 1
ATOM 663 N N . GLU A 1 80 ? 9.330 5.630 -22.610 1.00 96.69 80 GLU A N 1
ATOM 664 C CA . GLU A 1 80 ? 8.567 4.711 -21.757 1.00 96.69 80 GLU A CA 1
ATOM 665 C C . GLU A 1 80 ? 8.633 5.108 -20.275 1.00 96.69 80 GLU A C 1
ATOM 667 O O . GLU A 1 80 ? 7.601 5.126 -19.607 1.00 96.69 80 GLU A O 1
ATOM 672 N N . ILE A 1 81 ? 9.810 5.499 -19.774 1.00 96.75 81 ILE A N 1
ATOM 673 C CA . ILE A 1 81 ? 9.976 6.015 -18.406 1.00 96.75 81 ILE A CA 1
ATOM 674 C C . ILE A 1 81 ? 9.124 7.273 -18.187 1.00 96.75 81 ILE A C 1
ATOM 676 O O . ILE A 1 81 ? 8.400 7.356 -17.194 1.00 96.75 81 ILE A O 1
ATOM 680 N N . GLU A 1 82 ? 9.165 8.234 -19.113 1.00 97.31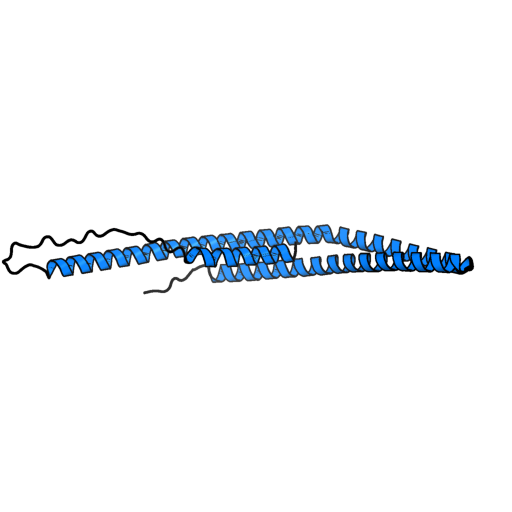 82 GLU A N 1
ATOM 681 C CA . GLU A 1 82 ? 8.337 9.445 -19.042 1.00 97.31 82 GLU A CA 1
ATOM 682 C C . GLU A 1 82 ? 6.841 9.106 -19.013 1.00 97.31 82 GLU A C 1
ATOM 684 O O . GLU A 1 82 ? 6.098 9.641 -18.188 1.00 97.31 82 GLU A O 1
ATOM 689 N N . ASN A 1 83 ? 6.402 8.160 -19.845 1.00 97.31 83 ASN A N 1
ATOM 690 C CA . ASN A 1 83 ? 5.017 7.694 -19.843 1.00 97.31 83 ASN A CA 1
ATOM 691 C C . ASN A 1 83 ? 4.627 7.074 -18.493 1.00 97.31 83 ASN A C 1
ATOM 693 O O . ASN A 1 83 ? 3.555 7.379 -17.971 1.00 97.31 83 ASN A O 1
ATOM 697 N N . TYR A 1 84 ? 5.492 6.257 -17.886 1.00 96.69 84 TYR A N 1
ATOM 698 C CA . TYR A 1 84 ? 5.233 5.697 -16.558 1.00 96.69 84 TYR A CA 1
ATOM 699 C C . TYR A 1 84 ? 5.168 6.769 -15.467 1.00 96.69 84 TYR A C 1
ATOM 701 O O . TYR A 1 84 ? 4.321 6.667 -14.578 1.00 96.69 84 TYR A O 1
ATOM 709 N N . PHE A 1 85 ? 5.988 7.823 -15.535 1.00 95.19 85 PHE A N 1
ATOM 710 C CA . PHE A 1 85 ? 5.862 8.962 -14.619 1.00 95.19 85 PHE A CA 1
ATOM 711 C C . PHE A 1 85 ? 4.506 9.657 -14.757 1.00 95.19 85 PHE A C 1
ATOM 713 O O . PHE A 1 85 ? 3.848 9.908 -13.746 1.00 95.19 85 PHE A O 1
ATOM 720 N N . VAL A 1 86 ? 4.047 9.892 -15.988 1.00 96.25 86 VAL A N 1
ATOM 721 C CA . VAL A 1 86 ? 2.720 10.468 -16.251 1.00 96.25 86 VAL A CA 1
ATOM 722 C C . VAL A 1 86 ? 1.606 9.568 -15.706 1.00 96.25 86 VAL A C 1
ATOM 724 O O . VAL A 1 86 ? 0.655 10.061 -15.098 1.00 96.25 86 VAL A O 1
ATOM 727 N N . GLU A 1 87 ? 1.710 8.248 -15.872 1.00 94.81 87 GLU A N 1
ATOM 728 C CA . GLU A 1 87 ? 0.731 7.312 -15.308 1.00 94.81 87 GLU A CA 1
ATOM 729 C C . GLU A 1 87 ? 0.735 7.319 -13.773 1.00 94.81 87 GLU A C 1
ATOM 731 O O . GLU A 1 87 ? -0.333 7.344 -13.161 1.00 94.81 87 GLU A O 1
ATOM 736 N N . ILE A 1 88 ? 1.904 7.386 -13.128 1.00 94.25 88 ILE A N 1
ATOM 737 C CA . ILE A 1 88 ? 2.000 7.544 -11.668 1.00 94.25 88 ILE A CA 1
ATOM 738 C C . ILE A 1 88 ? 1.335 8.852 -11.220 1.00 94.25 88 ILE A C 1
ATOM 740 O O . ILE A 1 88 ? 0.575 8.854 -10.249 1.00 94.25 88 ILE A O 1
ATOM 744 N N . GLU A 1 89 ? 1.568 9.957 -11.929 1.00 94.00 89 GLU A N 1
ATOM 745 C CA . GLU A 1 89 ? 0.941 11.241 -11.611 1.00 94.00 89 GLU A CA 1
ATOM 746 C C . GLU A 1 89 ? -0.583 11.198 -11.732 1.00 94.00 89 GLU A C 1
ATOM 748 O O . GLU A 1 89 ? -1.279 11.696 -10.842 1.00 94.00 89 GLU A O 1
ATOM 753 N N . LYS A 1 90 ? -1.121 10.537 -12.762 1.00 93.12 90 LYS A N 1
ATOM 754 C CA . LYS A 1 90 ? -2.571 10.318 -12.894 1.00 93.12 90 LYS A CA 1
ATOM 755 C C . LYS A 1 90 ? -3.140 9.547 -11.701 1.00 93.12 90 LYS A C 1
ATOM 757 O O . LYS A 1 90 ? -4.232 9.867 -11.228 1.00 93.12 90 LYS A O 1
ATOM 762 N N . GLN A 1 91 ? -2.397 8.571 -11.177 1.00 92.06 91 GLN A N 1
ATOM 763 C CA . GLN A 1 91 ? -2.819 7.787 -10.014 1.00 92.06 91 GLN A CA 1
ATOM 764 C C . GLN A 1 91 ? -2.696 8.545 -8.682 1.00 92.06 91 GLN A C 1
ATOM 766 O O . GLN A 1 91 ? -3.368 8.174 -7.719 1.00 92.06 91 GLN A O 1
ATOM 771 N N . ASN A 1 92 ? -1.913 9.629 -8.593 1.00 90.38 92 ASN A N 1
ATOM 772 C CA . ASN A 1 92 ? -1.714 10.362 -7.332 1.00 90.38 92 ASN A CA 1
ATOM 773 C C . ASN A 1 92 ? -3.014 10.936 -6.755 1.00 90.38 92 ASN A C 1
ATOM 775 O O . ASN A 1 92 ? -3.202 10.931 -5.537 1.00 90.38 92 ASN A O 1
ATOM 779 N N . SER A 1 93 ? -3.927 11.417 -7.606 1.00 90.44 93 SER A N 1
ATOM 780 C CA . SER A 1 93 ? -5.225 11.924 -7.142 1.00 90.44 93 SER A CA 1
ATOM 781 C C . SER A 1 93 ? -6.063 10.807 -6.510 1.00 90.44 93 SER A C 1
ATOM 783 O O . SER A 1 93 ? -6.535 10.956 -5.381 1.00 90.44 93 SER A O 1
ATOM 785 N N . ALA A 1 94 ? -6.162 9.655 -7.184 1.00 90.94 94 ALA A N 1
ATOM 786 C CA . ALA A 1 94 ? -6.874 8.482 -6.680 1.00 90.94 94 ALA A CA 1
ATOM 787 C C . ALA A 1 94 ? -6.234 7.927 -5.396 1.00 90.94 94 ALA A C 1
ATOM 789 O O . ALA A 1 94 ? -6.939 7.593 -4.443 1.00 90.94 94 ALA A O 1
ATOM 790 N N . LEU A 1 95 ? -4.900 7.898 -5.330 1.00 91.56 95 LEU A N 1
ATOM 791 C CA . LEU A 1 95 ? -4.149 7.466 -4.153 1.00 91.56 95 LEU A CA 1
ATOM 792 C C . LEU A 1 95 ? -4.419 8.371 -2.944 1.00 91.56 95 LEU A C 1
ATOM 794 O O . LEU A 1 95 ? -4.674 7.882 -1.844 1.00 91.56 95 LEU A O 1
ATOM 798 N N . ASN A 1 96 ? -4.389 9.691 -3.137 1.00 91.94 96 ASN A N 1
ATOM 799 C CA . ASN A 1 96 ? -4.671 10.649 -2.070 1.00 91.94 96 ASN A CA 1
ATOM 800 C C . ASN A 1 96 ? -6.117 10.537 -1.583 1.00 91.94 96 ASN A C 1
ATOM 802 O O . ASN A 1 96 ? -6.352 10.529 -0.375 1.00 91.94 96 ASN A O 1
ATOM 806 N N . GLN A 1 97 ? -7.069 10.375 -2.502 1.00 93.69 97 GLN A N 1
ATOM 807 C CA . GLN A 1 97 ? -8.468 10.161 -2.153 1.00 93.69 97 GLN A CA 1
ATOM 808 C C . GLN A 1 97 ? -8.653 8.868 -1.342 1.00 93.69 97 GLN A C 1
ATOM 810 O O . GLN A 1 97 ? -9.247 8.896 -0.264 1.00 93.69 97 GLN A O 1
ATOM 815 N N . ALA A 1 98 ? -8.068 7.752 -1.785 1.00 91.50 98 ALA A N 1
ATOM 816 C CA . ALA A 1 98 ? -8.124 6.482 -1.062 1.00 91.50 98 ALA A CA 1
ATOM 817 C C . ALA A 1 98 ? -7.496 6.582 0.342 1.00 91.50 98 ALA A C 1
ATOM 819 O O . ALA A 1 98 ? -8.042 6.049 1.310 1.00 91.50 98 ALA A O 1
ATOM 820 N N . ARG A 1 99 ? -6.387 7.321 0.490 1.00 91.81 99 ARG A N 1
ATOM 821 C CA . ARG A 1 99 ? -5.762 7.599 1.797 1.00 91.81 99 ARG A CA 1
ATOM 822 C C . ARG A 1 99 ? -6.688 8.386 2.725 1.00 91.81 99 ARG A C 1
ATOM 824 O O . ARG A 1 99 ? -6.767 8.069 3.913 1.00 91.81 99 ARG A O 1
ATOM 831 N N . ILE A 1 100 ? -7.393 9.394 2.209 1.00 94.56 100 ILE A N 1
ATOM 832 C CA . ILE A 1 100 ? -8.377 10.164 2.986 1.00 94.56 100 ILE A CA 1
ATOM 833 C C . ILE A 1 100 ? -9.508 9.244 3.458 1.00 94.56 100 ILE A C 1
ATOM 835 O O . ILE A 1 100 ? -9.815 9.220 4.649 1.00 94.56 100 ILE A O 1
ATOM 839 N N . GLU A 1 101 ? -10.062 8.426 2.563 1.00 92.75 101 GLU A N 1
ATOM 840 C CA . GLU A 1 101 ? -11.163 7.511 2.881 1.00 92.75 101 GLU A CA 1
ATOM 841 C C . GLU A 1 101 ? -10.783 6.460 3.932 1.00 92.75 101 GLU A C 1
ATOM 843 O O . GLU A 1 101 ? -11.560 6.189 4.851 1.00 92.75 101 GLU A O 1
ATOM 848 N N . VAL A 1 102 ? -9.574 5.896 3.843 1.00 93.88 102 VAL A N 1
ATOM 849 C CA . VAL A 1 102 ? -9.039 4.988 4.869 1.00 93.88 102 VAL A CA 1
ATOM 850 C C . VAL A 1 102 ? -8.931 5.711 6.211 1.00 93.88 102 VAL A C 1
ATOM 852 O O . VAL A 1 102 ? -9.412 5.205 7.224 1.00 93.88 102 VAL A O 1
ATOM 855 N N . ASN A 1 103 ? -8.365 6.919 6.235 1.00 92.56 103 ASN A N 1
ATOM 856 C CA . ASN A 1 103 ? -8.223 7.695 7.468 1.00 92.56 103 ASN A CA 1
ATOM 857 C C . ASN A 1 103 ? -9.574 8.034 8.110 1.00 92.56 103 ASN A C 1
ATOM 859 O O . ASN A 1 103 ? -9.716 7.991 9.335 1.00 92.56 103 ASN A O 1
ATOM 863 N N . GLU A 1 104 ? -10.586 8.353 7.309 1.00 93.56 104 GLU A N 1
ATOM 864 C CA . GLU A 1 104 ? -11.946 8.566 7.799 1.00 93.56 104 GLU A CA 1
ATOM 865 C C . GLU A 1 104 ? -12.558 7.285 8.370 1.00 93.56 104 GLU A C 1
ATOM 867 O O . GLU A 1 104 ? -13.120 7.312 9.469 1.00 93.56 104 GLU A O 1
ATOM 872 N N . ALA A 1 105 ? -12.399 6.151 7.685 1.00 91.69 105 ALA A N 1
ATOM 873 C CA . ALA A 1 105 ? -12.871 4.859 8.172 1.00 91.69 105 ALA A CA 1
ATOM 874 C C . ALA A 1 105 ? -12.196 4.467 9.502 1.00 91.69 105 ALA A C 1
ATOM 876 O O . ALA A 1 105 ? -12.883 4.030 10.431 1.00 91.69 105 ALA A O 1
ATOM 877 N N . ILE A 1 106 ? -10.887 4.714 9.650 1.00 92.56 106 ILE A N 1
ATOM 878 C CA . ILE A 1 106 ? -10.151 4.503 10.908 1.00 92.56 106 ILE A CA 1
ATOM 879 C C . ILE A 1 106 ? -10.766 5.342 12.030 1.00 92.56 106 ILE A C 1
ATOM 881 O O . ILE A 1 106 ? -11.066 4.812 13.102 1.00 92.56 106 ILE A O 1
ATOM 885 N N . LYS A 1 107 ? -11.013 6.638 11.793 1.00 93.12 107 LYS A N 1
ATOM 886 C CA . LYS A 1 107 ? -11.652 7.519 12.788 1.00 93.12 107 LYS A CA 1
ATOM 887 C C . LYS A 1 107 ? -13.021 6.980 13.206 1.00 93.12 107 LYS A C 1
ATOM 889 O O . LYS A 1 107 ? -13.333 6.938 14.396 1.00 93.12 107 LYS A O 1
ATOM 894 N N . GLN A 1 108 ? -13.832 6.528 12.250 1.00 90.50 108 GLN A N 1
ATOM 895 C CA . GLN A 1 108 ? -15.164 5.987 12.527 1.00 90.50 108 GLN A CA 1
ATOM 896 C C . GLN A 1 108 ? -15.132 4.689 13.344 1.00 90.50 108 GLN A C 1
ATOM 898 O O . GLN A 1 108 ? -16.006 4.497 14.197 1.00 90.50 108 GLN A O 1
ATOM 903 N N . VAL A 1 109 ? -14.163 3.804 13.098 1.00 93.25 109 VAL A N 1
ATOM 904 C CA . VAL A 1 109 ? -13.940 2.602 13.919 1.00 93.25 109 VAL A CA 1
ATOM 905 C C . VAL A 1 109 ? -13.501 3.012 15.323 1.00 93.25 109 VAL A C 1
ATOM 907 O O . VAL A 1 109 ? -14.128 2.603 16.303 1.00 93.25 109 VAL A O 1
ATOM 910 N N . ARG A 1 110 ? -12.515 3.911 15.420 1.00 91.38 110 ARG A N 1
ATOM 911 C CA . ARG A 1 110 ? -11.933 4.346 16.694 1.00 91.38 110 ARG A CA 1
ATOM 912 C C . ARG A 1 110 ? -12.961 4.968 17.636 1.00 91.38 110 ARG A C 1
ATOM 914 O O . ARG A 1 110 ? -12.922 4.708 18.834 1.00 91.38 110 ARG A O 1
ATOM 921 N N . ILE A 1 111 ? -13.917 5.740 17.113 1.00 93.12 111 ILE A N 1
ATOM 922 C CA . ILE A 1 111 ? -15.010 6.312 17.917 1.00 93.12 111 ILE A CA 1
ATOM 923 C C . ILE A 1 111 ? -15.806 5.213 18.637 1.00 93.12 111 ILE A C 1
ATOM 925 O O . ILE A 1 111 ? -16.098 5.349 19.824 1.00 93.12 111 ILE A O 1
ATOM 929 N N . ILE A 1 112 ? -16.156 4.120 17.948 1.00 91.44 112 ILE A N 1
ATOM 930 C CA . ILE A 1 112 ? -16.931 3.034 18.567 1.00 91.44 112 ILE A CA 1
ATOM 931 C C . ILE A 1 112 ? -16.072 2.229 19.539 1.00 91.44 112 ILE A C 1
ATOM 933 O O . ILE A 1 112 ? -16.573 1.828 20.587 1.00 91.44 112 ILE A O 1
ATOM 937 N N . GLU A 1 113 ? -14.793 2.024 19.234 1.00 91.56 113 GLU A N 1
ATOM 938 C CA . GLU A 1 113 ? -13.864 1.358 20.152 1.00 91.56 113 GLU A CA 1
ATOM 939 C C . GLU A 1 113 ? -13.732 2.129 21.465 1.00 91.56 113 GLU A C 1
ATOM 941 O O . GLU A 1 113 ? -13.914 1.544 22.527 1.00 91.56 113 GLU A O 1
ATOM 946 N N . ILE A 1 114 ? -13.567 3.453 21.410 1.00 93.25 114 ILE A N 1
ATOM 947 C CA . ILE A 1 114 ? -13.533 4.300 22.612 1.00 93.25 114 ILE A CA 1
ATOM 948 C C . ILE A 1 114 ? -14.849 4.196 23.400 1.00 93.25 114 ILE A C 1
ATOM 950 O O . ILE A 1 114 ? -14.846 4.160 24.630 1.00 93.25 114 ILE A O 1
ATOM 954 N N . LEU A 1 115 ? -16.001 4.140 22.720 1.00 92.44 115 LEU A N 1
ATOM 955 C CA . LEU A 1 115 ? -17.289 3.937 23.395 1.00 92.44 115 LEU A CA 1
ATOM 956 C C . LEU A 1 115 ? -17.380 2.558 24.061 1.00 92.44 115 LEU A C 1
ATOM 958 O O . LEU A 1 115 ? -17.921 2.452 25.163 1.00 92.44 115 LEU A O 1
ATOM 962 N N . LYS A 1 116 ? -16.846 1.515 23.418 1.00 91.69 116 LYS A N 1
ATOM 963 C CA . LYS A 1 116 ? -16.758 0.163 23.978 1.00 91.69 116 LYS A CA 1
ATOM 964 C C . LYS A 1 116 ? -15.872 0.148 25.220 1.00 91.69 116 LYS A C 1
ATOM 966 O O . LYS A 1 116 ? -16.321 -0.335 26.253 1.00 91.69 116 LYS A O 1
ATOM 971 N N . GLU A 1 117 ? -14.684 0.744 25.145 1.00 90.50 117 GLU A N 1
ATOM 972 C CA . GLU A 1 117 ? -13.742 0.890 26.264 1.00 90.50 117 GLU A CA 1
ATOM 973 C C . GLU A 1 117 ? -14.409 1.582 27.465 1.00 90.50 117 GLU A C 1
ATOM 975 O O . GLU A 1 117 ? -14.390 1.060 28.580 1.00 90.50 117 GLU A O 1
ATOM 980 N N . LYS A 1 118 ? -15.093 2.713 27.235 1.00 93.12 118 LYS A N 1
ATOM 981 C CA . LYS A 1 118 ? -15.828 3.427 28.294 1.00 93.12 118 LYS A CA 1
ATOM 982 C C . LYS A 1 118 ? -16.912 2.563 28.935 1.00 93.12 118 LYS A C 1
ATOM 984 O O . LYS A 1 118 ? -17.024 2.534 30.156 1.00 93.12 118 LYS A O 1
ATOM 989 N N . LYS A 1 119 ? -17.695 1.839 28.129 1.00 91.38 119 LYS A N 1
ATOM 990 C CA . LYS A 1 119 ? -18.777 0.979 28.633 1.00 91.38 119 LYS A CA 1
ATOM 991 C C . LYS A 1 119 ? -18.264 -0.240 29.393 1.00 91.38 119 LYS A C 1
ATOM 993 O O . LYS A 1 119 ? -18.917 -0.658 30.345 1.00 91.38 119 LYS A O 1
ATOM 998 N N . ILE A 1 120 ? -17.118 -0.790 28.997 1.00 91.56 120 ILE A N 1
ATOM 999 C CA . ILE A 1 120 ? -16.443 -1.857 29.746 1.00 91.56 120 ILE A CA 1
ATOM 1000 C C . ILE A 1 120 ? -16.008 -1.326 31.109 1.00 91.56 120 ILE A C 1
ATOM 1002 O O . ILE A 1 120 ? -16.306 -1.950 32.122 1.00 91.56 120 ILE A O 1
ATOM 1006 N N . LYS A 1 121 ? -15.384 -0.145 31.146 1.00 92.50 121 LYS A N 1
ATOM 1007 C CA . LYS A 1 121 ? -14.957 0.473 32.402 1.00 92.50 121 LYS A CA 1
ATOM 1008 C C . LYS A 1 121 ? -16.133 0.714 33.354 1.00 92.50 121 LYS A C 1
ATOM 1010 O O . LYS A 1 121 ? -16.076 0.296 34.500 1.00 92.50 121 LYS A O 1
ATOM 1015 N N . GLU A 1 122 ? -17.229 1.293 32.858 1.00 91.38 122 GLU A N 1
ATOM 1016 C CA . GLU A 1 122 ? -18.459 1.486 33.646 1.00 91.38 122 GLU A CA 1
ATOM 1017 C C . GLU A 1 122 ? -19.020 0.164 34.200 1.00 91.38 122 GLU A C 1
ATOM 1019 O O . GLU A 1 122 ? -19.519 0.119 35.325 1.00 91.38 122 GLU A O 1
ATOM 1024 N N . PHE A 1 123 ? -18.960 -0.913 33.411 1.00 90.69 123 PHE A N 1
ATOM 1025 C CA . PHE A 1 123 ? -19.406 -2.234 33.843 1.00 90.69 123 PHE A CA 1
ATOM 1026 C C . PHE A 1 123 ? -18.502 -2.811 34.937 1.00 90.69 123 PHE A C 1
ATOM 1028 O O . PHE A 1 123 ? -19.018 -3.288 35.945 1.00 90.69 123 PHE A O 1
ATOM 1035 N N . ASN A 1 124 ? -17.182 -2.725 34.773 1.00 90.00 124 ASN A N 1
ATOM 1036 C CA . ASN A 1 124 ? -16.221 -3.188 35.772 1.00 90.00 124 ASN A CA 1
ATOM 1037 C C . ASN A 1 124 ? -16.375 -2.404 37.083 1.00 90.00 124 ASN A C 1
ATOM 1039 O O . ASN A 1 124 ? -16.504 -3.014 38.138 1.00 90.00 124 ASN A O 1
ATOM 1043 N N . ASP A 1 125 ? -16.496 -1.074 37.012 1.00 91.31 125 ASP A N 1
ATOM 1044 C CA . ASP A 1 125 ? -16.730 -0.221 38.184 1.00 91.31 125 ASP A CA 1
ATOM 1045 C C . ASP A 1 125 ? -18.025 -0.608 38.923 1.00 91.31 125 ASP A C 1
ATOM 1047 O O . ASP A 1 125 ? -18.086 -0.570 40.154 1.00 91.31 125 ASP A O 1
ATOM 1051 N N . MET A 1 126 ? -19.079 -0.984 38.189 1.00 89.88 126 MET A N 1
ATOM 1052 C CA . MET A 1 126 ? -20.331 -1.468 38.777 1.00 89.88 126 MET A CA 1
ATOM 1053 C C . MET A 1 126 ? -20.145 -2.822 39.467 1.00 89.88 126 MET A C 1
ATOM 1055 O O . MET A 1 126 ? -20.610 -2.988 40.593 1.00 89.88 126 MET A O 1
ATOM 1059 N N . VAL A 1 127 ? -19.475 -3.775 38.815 1.00 89.25 127 VAL A N 1
ATOM 1060 C CA . VAL A 1 127 ? -19.209 -5.107 39.380 1.00 89.25 127 VAL A CA 1
ATOM 1061 C C . VAL A 1 127 ? -18.370 -4.987 40.649 1.00 89.25 127 VAL A C 1
ATOM 1063 O O . VAL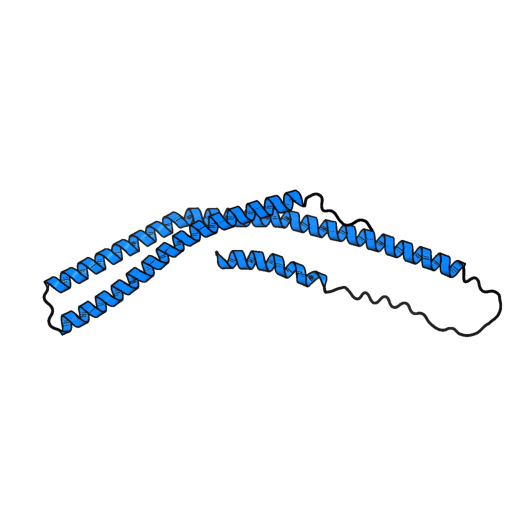 A 1 127 ? -18.784 -5.492 41.687 1.00 89.25 127 VAL A O 1
ATOM 1066 N N . SER A 1 128 ? -17.278 -4.220 40.618 1.00 88.06 128 SER A N 1
ATOM 1067 C CA . SER A 1 128 ? -16.425 -4.011 41.791 1.00 88.06 128 SER A CA 1
ATOM 1068 C C . SER A 1 128 ? -17.161 -3.331 42.948 1.00 88.06 128 SER A C 1
ATOM 1070 O O . SER A 1 128 ? -16.894 -3.636 44.106 1.00 88.06 128 SER A O 1
ATOM 1072 N N . LYS A 1 129 ? -18.109 -2.422 42.674 1.00 90.56 129 LYS A N 1
ATOM 1073 C CA . LYS A 1 129 ? -18.961 -1.834 43.725 1.00 90.56 129 LYS A CA 1
ATOM 1074 C C . LYS A 1 129 ? -19.888 -2.864 44.363 1.00 90.56 129 LYS A C 1
ATOM 1076 O O . LYS A 1 129 ? -20.041 -2.853 45.578 1.00 90.56 129 LYS A O 1
ATOM 1081 N N . VAL A 1 130 ? -20.499 -3.737 43.562 1.00 87.94 130 VAL A N 1
ATOM 1082 C CA . VAL A 1 130 ? -21.362 -4.809 44.082 1.00 87.94 130 VAL A CA 1
ATOM 1083 C C . VAL A 1 130 ? -20.544 -5.781 44.931 1.00 87.94 130 VAL A C 1
ATOM 1085 O O . VAL A 1 130 ? -20.941 -6.068 46.053 1.00 87.94 130 VAL A O 1
ATOM 1088 N N . GLU A 1 131 ? -19.370 -6.202 44.462 1.00 85.62 131 GLU A N 1
ATOM 1089 C CA . GLU A 1 131 ? -18.474 -7.095 45.211 1.00 85.62 131 GLU A CA 1
ATOM 1090 C C . GLU A 1 131 ? -17.986 -6.470 46.529 1.00 85.62 131 GLU A C 1
ATOM 1092 O O . GLU A 1 131 ? -17.955 -7.134 47.566 1.00 85.62 131 GLU A O 1
ATOM 1097 N N . ARG A 1 132 ? -17.646 -5.173 46.531 1.00 86.06 132 ARG A N 1
ATOM 1098 C CA . ARG A 1 132 ? -17.308 -4.444 47.767 1.00 86.06 132 ARG A CA 1
ATOM 1099 C C . ARG A 1 132 ? -18.473 -4.435 48.754 1.00 86.06 132 ARG A C 1
ATOM 1101 O O . ARG A 1 132 ? -18.276 -4.774 49.913 1.00 86.06 132 ARG A O 1
ATOM 1108 N N . ASN A 1 133 ? -19.685 -4.139 48.295 1.00 85.69 133 ASN A N 1
ATOM 1109 C CA . ASN A 1 133 ? -20.857 -4.154 49.169 1.00 85.69 133 ASN A CA 1
ATOM 1110 C C . ASN A 1 133 ? -21.139 -5.566 49.715 1.00 85.69 133 ASN A C 1
ATOM 1112 O O . ASN A 1 133 ? -21.365 -5.722 50.909 1.00 85.69 133 ASN A O 1
ATOM 1116 N N . GLU A 1 134 ? -21.064 -6.604 48.875 1.00 82.94 134 GLU A N 1
ATOM 1117 C CA . GLU A 1 134 ? -21.260 -7.999 49.298 1.00 82.94 134 GLU A CA 1
ATOM 1118 C C . GLU A 1 134 ? -20.206 -8.443 50.328 1.00 82.94 134 GLU A C 1
ATOM 1120 O O . GLU A 1 134 ? -20.529 -9.117 51.308 1.00 82.94 134 GLU A O 1
ATOM 1125 N N . THR A 1 135 ? -18.941 -8.048 50.148 1.00 83.38 135 THR A N 1
ATOM 1126 C CA . THR A 1 135 ? -17.870 -8.351 51.112 1.00 83.38 135 THR A CA 1
ATOM 1127 C C . THR A 1 135 ? -18.034 -7.585 52.424 1.00 83.38 135 THR A C 1
ATOM 1129 O O . THR A 1 135 ? -17.820 -8.163 53.490 1.00 83.38 135 THR A O 1
ATOM 1132 N N . GLU A 1 136 ? -18.460 -6.321 52.391 1.00 81.94 136 GLU A N 1
ATOM 1133 C CA . GLU A 1 136 ? -18.791 -5.542 53.589 1.00 81.94 136 GLU A CA 1
ATOM 1134 C C . GLU A 1 136 ? -19.989 -6.136 54.347 1.00 81.94 136 GLU A C 1
ATOM 1136 O O . GLU A 1 136 ? -19.928 -6.315 55.567 1.00 81.94 136 GLU A O 1
ATOM 1141 N N . GLU A 1 137 ? -21.053 -6.529 53.646 1.00 77.00 137 GLU A N 1
ATOM 1142 C CA . GLU A 1 137 ? -22.204 -7.228 54.229 1.00 77.00 137 GLU A CA 1
ATOM 1143 C C . GLU A 1 137 ? -21.789 -8.569 54.850 1.00 77.00 137 GLU A C 1
ATOM 1145 O O . GLU A 1 137 ? -22.139 -8.878 55.992 1.00 77.00 137 GLU A O 1
ATOM 1150 N N . PHE A 1 138 ? -20.963 -9.355 54.159 1.00 79.69 138 PHE A N 1
ATOM 1151 C CA . PHE A 1 138 ? -20.441 -10.605 54.703 1.00 79.69 138 PHE A CA 1
ATOM 1152 C C . PHE A 1 138 ? -19.573 -10.378 55.949 1.00 79.69 138 PHE A C 1
ATOM 1154 O O . PHE A 1 138 ? -19.702 -11.104 56.942 1.00 79.69 138 PHE A O 1
ATOM 1161 N N . ASN A 1 139 ? -18.707 -9.363 55.930 1.00 74.69 139 ASN A N 1
ATOM 1162 C CA . ASN A 1 139 ? -17.834 -9.013 57.048 1.00 74.69 139 ASN A CA 1
ATOM 1163 C C . ASN A 1 139 ? -18.632 -8.522 58.259 1.00 74.69 139 ASN A C 1
ATOM 1165 O O . ASN A 1 139 ? -18.350 -8.939 59.383 1.00 74.69 139 ASN A O 1
ATOM 1169 N N . THR A 1 140 ? -19.655 -7.692 58.050 1.00 76.06 140 THR A N 1
ATOM 1170 C CA . THR A 1 140 ? -20.534 -7.210 59.124 1.00 76.06 140 THR A CA 1
ATOM 1171 C C . THR A 1 140 ? -21.357 -8.347 59.729 1.00 76.06 140 THR A C 1
ATOM 1173 O O . THR A 1 140 ? -21.370 -8.490 60.952 1.00 76.06 140 THR A O 1
ATOM 1176 N N . ILE A 1 141 ? -21.955 -9.229 58.918 1.00 75.06 141 ILE A N 1
ATOM 1177 C CA . ILE A 1 141 ? -22.670 -10.428 59.398 1.00 75.06 141 ILE A CA 1
ATOM 1178 C C . ILE A 1 141 ? -21.724 -11.362 60.169 1.00 75.06 141 ILE A C 1
ATOM 1180 O O . ILE A 1 141 ? -22.078 -11.881 61.232 1.00 75.06 141 ILE A O 1
ATOM 1184 N N . SER A 1 142 ? -20.505 -11.560 59.666 1.00 71.06 142 SER A N 1
ATOM 1185 C CA . SER A 1 142 ? -19.483 -12.383 60.321 1.00 71.06 142 SER A CA 1
ATOM 1186 C C . SER A 1 142 ? -19.022 -11.778 61.650 1.00 71.06 142 SER A C 1
ATOM 1188 O O . SER A 1 142 ? -18.871 -12.504 62.632 1.00 71.06 142 SER A O 1
ATOM 1190 N N . ALA A 1 143 ? -18.853 -10.456 61.718 1.00 70.12 143 ALA A N 1
ATOM 1191 C CA . ALA A 1 143 ? -18.535 -9.736 62.949 1.00 70.12 143 ALA A CA 1
ATOM 1192 C C . ALA A 1 143 ? -19.688 -9.794 63.967 1.00 70.12 143 ALA A C 1
ATOM 1194 O O . ALA A 1 143 ? -19.449 -10.019 65.150 1.00 70.12 143 ALA A O 1
ATOM 1195 N N . LEU A 1 144 ? -20.941 -9.692 63.513 1.00 66.88 144 LEU A N 1
ATOM 1196 C CA . LEU A 1 144 ? -22.142 -9.848 64.344 1.00 66.88 144 LEU A CA 1
ATOM 1197 C C . LEU A 1 144 ? -22.296 -11.271 64.905 1.00 66.88 144 LEU A C 1
ATOM 1199 O O . LEU A 1 144 ? -22.740 -11.433 66.043 1.00 66.88 144 LEU A O 1
ATOM 1203 N N . ARG A 1 145 ? -21.898 -12.305 64.147 1.00 62.41 145 ARG A N 1
ATOM 1204 C CA . ARG A 1 145 ? -21.821 -13.695 64.639 1.00 62.41 145 ARG A CA 1
ATOM 1205 C C . ARG A 1 145 ? -20.668 -13.924 65.616 1.00 62.41 145 ARG A C 1
ATOM 1207 O O . ARG A 1 145 ? -20.771 -14.810 66.457 1.00 62.41 145 ARG A O 1
ATOM 1214 N N . ARG A 1 146 ? -19.607 -13.114 65.559 1.00 59.47 146 ARG A N 1
ATOM 1215 C CA . ARG A 1 146 ? -18.514 -13.084 66.547 1.00 59.47 146 ARG A CA 1
ATOM 1216 C C . ARG A 1 146 ? -18.853 -12.198 67.754 1.00 59.47 146 ARG A C 1
ATOM 1218 O O . ARG A 1 146 ? -17.993 -11.472 68.245 1.00 59.47 146 ARG A O 1
ATOM 1225 N N . LYS A 1 147 ? -20.086 -12.258 68.272 1.00 48.72 147 LYS A N 1
ATOM 1226 C CA . LYS A 1 147 ? -20.331 -11.758 69.631 1.00 48.72 147 LYS A CA 1
ATOM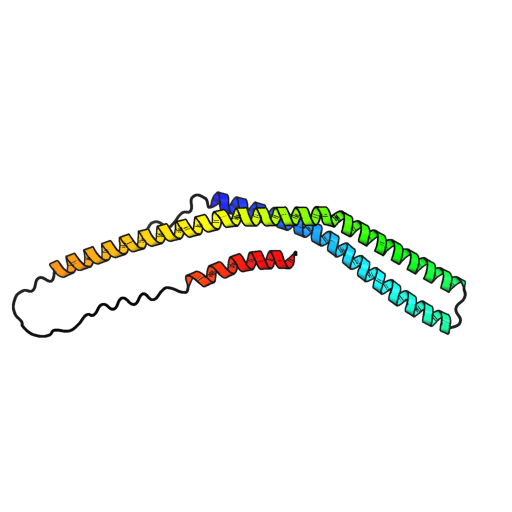 1227 C C . LYS A 1 147 ? -19.508 -12.615 70.602 1.00 48.72 147 LYS A C 1
ATOM 1229 O O . LYS A 1 147 ? -19.686 -13.834 70.605 1.00 48.72 147 LYS A O 1
ATOM 1234 N N . PRO A 1 148 ? -18.607 -12.019 71.398 1.00 46.59 148 PRO A N 1
ATOM 1235 C CA . PRO A 1 148 ? -17.842 -12.769 72.373 1.00 46.59 148 PRO A CA 1
ATOM 1236 C C . PRO A 1 148 ? -18.794 -13.229 73.479 1.00 46.59 148 PRO A C 1
ATOM 1238 O O . PRO A 1 148 ? -19.412 -12.409 74.159 1.00 46.59 148 PRO A O 1
ATOM 1241 N N . ASN A 1 149 ? -18.898 -14.545 73.666 1.00 42.66 149 ASN A N 1
ATOM 1242 C CA . ASN A 1 149 ? -19.115 -15.051 75.015 1.00 42.66 149 ASN A CA 1
ATOM 1243 C C . ASN A 1 149 ? -17.934 -14.563 75.858 1.00 42.66 149 ASN A C 1
ATOM 1245 O O . ASN A 1 149 ? -16.802 -14.539 75.375 1.00 42.66 149 ASN A O 1
ATOM 1249 N N . GLY A 1 150 ? -18.257 -14.080 77.054 1.00 49.81 150 GLY A N 1
ATOM 1250 C CA . GLY A 1 150 ? -17.368 -13.309 77.906 1.00 49.81 150 GLY A CA 1
ATOM 1251 C C . GLY A 1 150 ? -16.002 -13.939 78.170 1.00 49.81 150 GLY A C 1
ATOM 1252 O O . GLY A 1 150 ? -15.794 -15.142 78.036 1.00 49.81 150 GLY A O 1
ATOM 1253 N N . ASP A 1 151 ? -15.128 -13.045 78.620 1.00 47.41 151 ASP A N 1
ATOM 1254 C CA . ASP A 1 151 ? -13.870 -13.298 79.312 1.00 47.41 151 ASP A CA 1
ATOM 1255 C C . ASP A 1 151 ? -12.675 -13.701 78.440 1.00 47.41 151 ASP A C 1
ATOM 1257 O O . ASP A 1 151 ? -12.320 -14.864 78.285 1.00 47.41 151 ASP A O 1
ATOM 1261 N N . ASN A 1 152 ? -11.958 -12.687 77.948 1.00 40.16 152 ASN A N 1
ATOM 1262 C CA . ASN A 1 152 ? -10.585 -12.471 78.408 1.00 40.16 152 ASN A CA 1
ATOM 1263 C C . ASN A 1 152 ? -10.024 -11.142 77.896 1.00 40.16 152 ASN A C 1
ATOM 1265 O O . ASN A 1 152 ? -10.012 -10.853 76.699 1.00 40.16 152 ASN A O 1
ATOM 1269 N N . LYS A 1 153 ? -9.516 -10.346 78.840 1.00 46.81 153 LYS A N 1
ATOM 1270 C CA . LYS A 1 153 ? -8.497 -9.336 78.568 1.00 46.81 153 LYS A CA 1
ATOM 1271 C C . LYS A 1 153 ? -7.242 -10.109 78.193 1.00 46.81 153 LYS A C 1
ATOM 1273 O O . LYS A 1 153 ? -6.761 -10.872 79.016 1.00 46.81 153 LYS A O 1
ATOM 1278 N N . ASP A 1 154 ? -6.815 -9.999 76.943 1.00 48.69 154 ASP A N 1
ATOM 1279 C CA . ASP A 1 154 ? -5.415 -9.916 76.523 1.00 48.69 154 ASP A CA 1
ATOM 1280 C C . ASP A 1 154 ? -5.302 -10.226 75.031 1.00 48.69 154 ASP A C 1
ATOM 1282 O O . ASP A 1 154 ? -5.973 -11.108 74.499 1.00 48.69 154 ASP A O 1
ATOM 1286 N N . LYS A 1 155 ? -4.359 -9.524 74.394 1.00 42.03 155 LYS A N 1
ATOM 1287 C CA . LYS A 1 155 ? -3.916 -9.632 72.993 1.00 42.03 155 LYS A CA 1
ATOM 1288 C C . LYS A 1 155 ? -4.656 -8.725 72.014 1.00 42.03 155 LYS A C 1
ATOM 1290 O O . LYS A 1 155 ? -5.417 -9.134 71.145 1.00 42.03 155 LYS A O 1
ATOM 1295 N N . PHE A 1 156 ? -4.266 -7.459 72.111 1.00 39.97 156 PHE A N 1
ATOM 1296 C CA . PHE A 1 156 ? -4.120 -6.563 70.973 1.00 39.97 156 PHE A CA 1
ATOM 1297 C C . PHE A 1 156 ? -3.142 -7.213 69.969 1.00 39.97 156 PHE A C 1
ATOM 1299 O O . PHE A 1 156 ? -1.927 -7.096 70.107 1.00 39.97 156 PHE A O 1
ATOM 1306 N N . PHE A 1 157 ? -3.663 -7.985 69.014 1.00 37.03 157 PHE A N 1
ATOM 1307 C CA . PHE A 1 157 ? -2.916 -8.476 67.855 1.00 37.03 157 PHE A CA 1
ATOM 1308 C C . PHE A 1 157 ? -3.566 -7.898 66.601 1.00 37.03 157 PHE A C 1
ATOM 1310 O O . PHE A 1 157 ? -4.784 -7.942 66.438 1.00 37.03 157 PHE A O 1
ATOM 1317 N N . GLY A 1 158 ? -2.729 -7.260 65.787 1.00 45.75 158 GLY A N 1
ATOM 1318 C CA . GLY A 1 158 ? -3.133 -6.326 64.752 1.00 45.75 158 GLY A CA 1
ATOM 1319 C C . GLY A 1 158 ? -3.945 -6.917 63.606 1.00 45.75 158 GLY A C 1
ATOM 1320 O O . GLY A 1 158 ? -3.822 -8.083 63.243 1.00 45.75 158 GLY A O 1
ATOM 1321 N N . PHE A 1 159 ? -4.688 -6.024 62.965 1.00 34.94 159 PHE A N 1
ATOM 1322 C CA . PHE A 1 159 ? -4.888 -6.076 61.527 1.00 34.94 159 PHE A CA 1
ATOM 1323 C C . PHE A 1 159 ? -4.936 -4.636 61.011 1.00 34.94 159 PHE A C 1
ATOM 1325 O O . PHE A 1 159 ? -5.981 -3.991 60.977 1.00 34.94 159 PHE A O 1
ATOM 1332 N N . VAL A 1 160 ? -3.757 -4.102 60.685 1.00 36.47 160 VA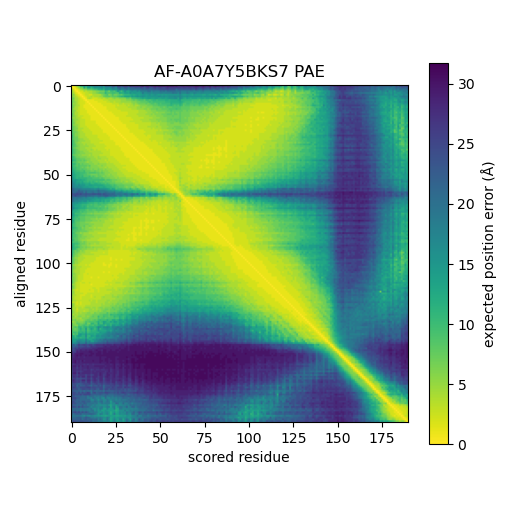L A N 1
ATOM 1333 C CA . VAL A 1 160 ? -3.634 -2.915 59.839 1.00 36.47 160 VAL A CA 1
ATOM 1334 C C . VAL A 1 160 ? -3.963 -3.399 58.434 1.00 36.47 160 VAL A C 1
ATOM 1336 O O . VAL A 1 160 ? -3.133 -4.026 57.783 1.00 36.47 160 VAL A O 1
ATOM 1339 N N . GLY A 1 161 ? -5.200 -3.174 57.998 1.00 34.38 161 GLY A N 1
ATOM 1340 C CA . GLY A 1 161 ? -5.578 -3.327 56.600 1.00 34.38 161 GLY A CA 1
ATOM 1341 C C . GLY A 1 161 ? -4.893 -2.233 55.789 1.00 34.38 161 GLY A C 1
ATOM 1342 O O . GLY A 1 161 ? -5.477 -1.180 55.551 1.00 34.38 161 GLY A O 1
ATOM 1343 N N . SER A 1 162 ? -3.632 -2.448 55.419 1.00 33.72 162 SER A N 1
ATOM 1344 C CA . SER A 1 162 ? -2.973 -1.659 54.388 1.00 33.72 162 SER A CA 1
ATOM 1345 C C . SER A 1 162 ? -3.683 -1.948 53.070 1.00 33.72 162 SER A C 1
ATOM 1347 O O . SER A 1 162 ? -3.555 -3.039 52.517 1.00 33.72 162 SER A O 1
ATOM 1349 N N . ALA A 1 163 ? -4.454 -0.977 52.588 1.00 38.62 163 ALA A N 1
ATOM 1350 C CA . ALA A 1 163 ? -4.907 -0.935 51.210 1.00 38.62 163 ALA A CA 1
ATOM 1351 C C . ALA A 1 163 ? -3.678 -0.736 50.314 1.00 38.62 163 ALA A C 1
ATOM 1353 O O . ALA A 1 163 ? -3.277 0.386 50.019 1.00 38.62 163 ALA A O 1
ATOM 1354 N N . THR A 1 164 ? -3.033 -1.831 49.927 1.00 37.50 164 THR A N 1
ATOM 1355 C CA . THR A 1 164 ? -2.185 -1.849 48.740 1.00 37.50 164 THR A CA 1
ATOM 1356 C C . THR A 1 164 ? -3.117 -1.964 47.543 1.00 37.50 164 THR A C 1
ATOM 1358 O O . THR A 1 164 ? -3.543 -3.055 47.171 1.00 37.50 164 THR A O 1
ATOM 1361 N N . GLU A 1 165 ? -3.481 -0.812 46.979 1.00 40.59 165 GLU A N 1
ATOM 1362 C CA . GLU A 1 165 ? -3.892 -0.713 45.580 1.00 40.59 165 GLU A CA 1
ATOM 1363 C C . GLU A 1 165 ? -2.677 -1.090 44.719 1.00 40.59 165 GLU A C 1
ATOM 1365 O O . GLU A 1 165 ? -1.911 -0.236 44.279 1.00 40.59 165 GLU A O 1
ATOM 1370 N N . GLU A 1 166 ? -2.464 -2.389 44.516 1.00 36.19 166 GLU A N 1
ATOM 1371 C CA . GLU A 1 166 ? -1.700 -2.864 43.367 1.00 36.19 166 GLU A CA 1
ATOM 1372 C C . GLU A 1 166 ? -2.615 -2.724 42.152 1.00 36.19 166 GLU A C 1
ATOM 1374 O O . GLU A 1 166 ? -3.533 -3.508 41.920 1.00 36.19 166 GLU A O 1
ATOM 1379 N N . SER A 1 167 ? -2.421 -1.629 41.425 1.00 39.97 167 SER A N 1
ATOM 1380 C CA . SER A 1 167 ? -3.024 -1.410 40.123 1.00 39.97 167 SER A CA 1
ATOM 1381 C C . SER A 1 167 ? -2.498 -2.451 39.137 1.00 39.97 167 SER A C 1
ATOM 1383 O O . SER A 1 167 ? -1.312 -2.448 38.811 1.00 39.97 167 SER A O 1
ATOM 1385 N N . ASP A 1 168 ? -3.402 -3.299 38.649 1.00 41.16 168 ASP A N 1
ATOM 1386 C CA . ASP A 1 168 ? -3.206 -4.217 37.529 1.00 41.16 168 ASP A CA 1
ATOM 1387 C C . ASP A 1 168 ? -2.672 -3.478 36.286 1.00 41.16 168 ASP A C 1
ATOM 1389 O O . ASP A 1 168 ? -3.414 -2.878 35.504 1.00 41.16 168 ASP A O 1
ATOM 1393 N N . ASP A 1 169 ? -1.358 -3.555 36.073 1.00 42.94 169 ASP A N 1
ATOM 1394 C CA . ASP A 1 169 ? -0.673 -3.071 34.867 1.00 42.94 169 ASP A CA 1
ATOM 1395 C C . ASP A 1 169 ? -0.855 -4.011 33.653 1.00 42.94 169 ASP A C 1
ATOM 1397 O O . ASP A 1 169 ? -0.417 -3.703 32.541 1.00 42.94 169 ASP A O 1
ATOM 1401 N N . HIS A 1 170 ? -1.566 -5.133 33.810 1.00 41.78 170 HIS A N 1
ATOM 1402 C CA . HIS A 1 170 ? -1.724 -6.136 32.752 1.00 41.78 170 HIS A CA 1
ATOM 1403 C C . HIS A 1 170 ? -2.746 -5.779 31.657 1.00 41.78 170 HIS A C 1
ATOM 1405 O O . HIS A 1 170 ? -2.645 -6.291 30.541 1.00 41.78 170 HIS A O 1
ATOM 1411 N N . GLU A 1 171 ? -3.684 -4.855 31.891 1.00 43.25 171 GLU A N 1
ATOM 1412 C CA . GLU A 1 171 ? -4.697 -4.510 30.874 1.00 43.25 171 GLU A CA 1
ATOM 1413 C C . GLU A 1 171 ? -4.229 -3.449 29.856 1.00 43.25 171 GLU A C 1
ATOM 1415 O O . GLU A 1 171 ? -4.854 -3.259 28.806 1.00 43.25 171 GLU A O 1
ATOM 1420 N N . ARG A 1 172 ? -3.088 -2.784 30.097 1.00 44.75 172 ARG A N 1
ATOM 1421 C CA . ARG A 1 172 ? -2.528 -1.787 29.161 1.00 44.75 172 ARG A CA 1
ATOM 1422 C C . ARG A 1 172 ? -1.703 -2.396 28.022 1.00 44.75 172 ARG A C 1
ATOM 1424 O O . ARG A 1 172 ? -1.476 -1.720 27.017 1.00 44.75 172 ARG A O 1
ATOM 1431 N N . GLU A 1 173 ? -1.276 -3.655 28.127 1.00 42.66 173 GLU A N 1
ATOM 1432 C CA . GLU A 1 173 ? -0.463 -4.303 27.085 1.00 42.66 173 GLU A CA 1
ATOM 1433 C C . GLU A 1 173 ? -1.282 -4.818 25.892 1.00 42.66 173 GLU A C 1
ATOM 1435 O O . GLU A 1 173 ? -0.790 -4.817 24.760 1.00 42.66 173 GLU A O 1
ATOM 1440 N N . PHE A 1 174 ? -2.548 -5.194 26.097 1.00 38.50 174 PHE A N 1
ATOM 1441 C CA . PHE A 1 174 ? -3.380 -5.750 25.022 1.00 38.50 174 PHE A CA 1
ATOM 1442 C C . PHE A 1 174 ? -3.838 -4.685 24.004 1.00 38.50 174 PHE A C 1
ATOM 1444 O O . PHE A 1 174 ? -3.960 -4.962 22.813 1.00 38.50 174 PHE A O 1
ATOM 1451 N N . THR A 1 175 ? -4.018 -3.433 24.437 1.00 49.31 175 THR A N 1
ATOM 1452 C CA . THR A 1 175 ? -4.609 -2.340 23.633 1.00 49.31 175 THR A CA 1
ATOM 1453 C C . THR A 1 175 ? -3.586 -1.548 22.809 1.00 49.31 175 THR A C 1
ATOM 1455 O O . THR A 1 175 ? -3.902 -1.018 21.735 1.00 49.31 175 THR A O 1
ATOM 1458 N N . LYS A 1 176 ? -2.318 -1.530 23.242 1.00 48.12 176 LYS A N 1
ATOM 1459 C CA . LYS A 1 176 ? -1.195 -1.051 22.418 1.00 48.12 176 LYS A CA 1
ATOM 1460 C C . LYS A 1 176 ? -0.974 -1.939 21.193 1.00 48.12 176 LYS A C 1
ATOM 1462 O O . LYS A 1 176 ? -0.544 -1.435 20.162 1.00 48.12 176 LYS A O 1
ATOM 1467 N N . LYS A 1 177 ? -1.278 -3.239 21.282 1.00 52.03 177 LYS A N 1
ATOM 1468 C CA . LYS A 1 177 ? -1.102 -4.187 20.172 1.00 52.03 177 LYS A CA 1
ATOM 1469 C C . LYS A 1 177 ? -2.069 -3.928 19.017 1.00 52.03 177 LYS A C 1
ATOM 1471 O O . LYS A 1 177 ? -1.597 -3.787 17.898 1.00 52.03 177 LYS A O 1
ATOM 1476 N N . GLU A 1 178 ? -3.371 -3.781 19.264 1.00 50.75 178 GLU A N 1
ATOM 1477 C CA . GLU A 1 178 ? -4.353 -3.589 18.176 1.00 50.75 178 GLU A CA 1
ATOM 1478 C C . GLU A 1 178 ? -4.214 -2.221 17.481 1.00 50.75 178 GLU A C 1
ATOM 1480 O O . GLU A 1 178 ? -4.262 -2.126 16.254 1.00 50.75 178 GLU A O 1
ATOM 1485 N N . SER A 1 179 ? -3.948 -1.157 18.248 1.00 51.34 179 SER A N 1
ATOM 1486 C CA . SER A 1 179 ? -3.619 0.161 17.682 1.00 51.34 179 SER A CA 1
ATOM 1487 C C . SER A 1 179 ? -2.287 0.146 16.919 1.00 51.34 179 SER A C 1
ATOM 1489 O O . SER A 1 179 ? -2.178 0.754 15.853 1.00 51.34 179 SER A O 1
ATOM 1491 N N . SER A 1 180 ? -1.301 -0.619 17.402 1.00 58.81 180 SER A N 1
ATOM 1492 C CA . SER A 1 180 ? -0.043 -0.869 16.695 1.00 58.81 180 SER A CA 1
ATOM 1493 C C . SER A 1 180 ? -0.240 -1.674 15.409 1.00 58.81 180 SER A C 1
ATOM 1495 O O . SER A 1 180 ? 0.455 -1.401 14.436 1.00 58.81 180 SER A O 1
ATOM 1497 N N . GLU A 1 181 ? -1.163 -2.633 15.353 1.00 59.12 181 GLU A N 1
ATOM 1498 C CA . GLU A 1 181 ? -1.428 -3.428 14.146 1.00 59.12 181 GLU A CA 1
ATOM 1499 C C . GLU A 1 181 ? -2.073 -2.604 13.033 1.00 59.12 181 GLU A C 1
ATOM 1501 O O . GLU A 1 181 ? -1.630 -2.680 11.887 1.00 59.12 181 GLU A O 1
ATOM 1506 N N . LEU A 1 182 ? -3.030 -1.736 13.367 1.00 57.53 182 LEU A N 1
ATOM 1507 C CA . LEU A 1 182 ? -3.609 -0.797 12.401 1.00 57.53 182 LEU A CA 1
ATOM 1508 C C . LEU A 1 182 ? -2.568 0.206 11.887 1.00 57.53 182 LEU A C 1
ATOM 1510 O O . LEU A 1 182 ? -2.530 0.515 10.697 1.00 57.53 182 LEU A O 1
ATOM 1514 N N . GLN A 1 183 ? -1.675 0.666 12.763 1.00 56.53 183 GLN A N 1
ATOM 1515 C CA . GLN A 1 183 ? -0.585 1.564 12.390 1.00 56.53 183 GLN A CA 1
ATOM 1516 C C . GLN A 1 183 ? 0.502 0.854 11.562 1.00 56.53 183 GLN A C 1
ATOM 1518 O O . GLN A 1 183 ? 1.050 1.442 10.635 1.00 56.53 183 GLN A O 1
ATOM 1523 N N . LYS A 1 184 ? 0.777 -0.430 11.830 1.00 69.50 184 LYS A N 1
ATOM 1524 C CA . LYS A 1 184 ? 1.660 -1.282 11.013 1.00 69.50 184 LYS A CA 1
ATOM 1525 C C . LYS A 1 184 ? 1.075 -1.550 9.630 1.00 69.50 184 LYS A C 1
ATOM 1527 O O . LYS A 1 184 ? 1.825 -1.548 8.660 1.00 69.50 184 LYS A O 1
ATOM 1532 N N . LEU A 1 185 ? -0.236 -1.768 9.530 1.00 58.16 185 LEU A N 1
ATOM 1533 C CA . LEU A 1 185 ? -0.929 -1.919 8.250 1.00 58.16 185 LEU A CA 1
ATOM 1534 C C . LEU A 1 185 ? -0.873 -0.619 7.450 1.00 58.16 185 LEU A C 1
ATOM 1536 O O . LEU A 1 185 ? -0.480 -0.652 6.291 1.00 58.16 185 LEU A O 1
ATOM 1540 N N . TYR A 1 186 ? -1.151 0.524 8.080 1.00 58.38 186 TYR A N 1
ATOM 1541 C CA . TYR A 1 186 ? -0.985 1.828 7.441 1.00 58.38 186 TYR A CA 1
ATOM 1542 C C . TYR A 1 186 ? 0.452 2.036 6.939 1.00 58.38 186 TYR A C 1
ATOM 1544 O O . TYR A 1 186 ? 0.647 2.298 5.761 1.00 58.38 186 TYR A O 1
ATOM 1552 N N . ASN A 1 187 ? 1.463 1.809 7.782 1.00 69.06 187 ASN A N 1
ATOM 1553 C CA . ASN A 1 187 ? 2.874 1.966 7.406 1.00 69.06 187 ASN A CA 1
ATOM 1554 C C . ASN A 1 187 ? 3.362 0.954 6.353 1.00 69.06 187 ASN A C 1
ATOM 1556 O O . ASN A 1 187 ? 4.400 1.171 5.743 1.00 69.06 187 ASN A O 1
ATOM 1560 N N . ARG A 1 188 ? 2.656 -0.165 6.150 1.00 61.53 188 ARG A N 1
ATOM 1561 C CA . ARG A 1 188 ? 2.964 -1.132 5.084 1.00 61.53 188 ARG A CA 1
ATOM 1562 C C . ARG A 1 188 ? 2.487 -0.643 3.710 1.00 61.53 188 ARG A C 1
ATOM 1564 O O . ARG A 1 188 ? 3.027 -1.087 2.703 1.00 61.53 188 ARG A O 1
ATOM 1571 N N . PHE A 1 189 ? 1.482 0.232 3.672 1.00 49.41 189 PHE A N 1
ATOM 1572 C CA . PHE A 1 189 ? 0.864 0.728 2.437 1.00 49.41 189 PHE A CA 1
ATOM 1573 C C . PHE A 1 189 ? 1.053 2.241 2.204 1.00 49.41 189 PHE A C 1
ATOM 1575 O O . PHE A 1 189 ? 0.676 2.737 1.141 1.00 49.41 189 PHE A O 1
ATOM 1582 N N . ALA A 1 190 ? 1.597 2.975 3.180 1.00 45.38 190 ALA A N 1
ATOM 1583 C CA . ALA A 1 190 ? 1.934 4.398 3.098 1.00 45.38 190 ALA A CA 1
ATOM 1584 C C . ALA A 1 190 ? 3.331 4.608 2.509 1.00 45.38 190 ALA A C 1
ATOM 1586 O O . ALA A 1 190 ? 3.429 5.499 1.630 1.00 45.38 190 ALA A O 1
#

Radius of gyration: 35.3 Å; Cα contacts (8 Å, |Δi|>4): 61; chains: 1; bounding box: 61×27×117 Å

Sequence (190 aa):
MKKFKFHLETVLRLRKMKLDEKFRALAEIVSVVNSYKLQIQENEKEIEISRMQLNESVQAGADLTNFRAFDAYMKRLYVEIENYFVEIEKQNSALNQARIEVNEAIKQVRIIEILKEKKIKEFNDMVSKVERNETEEFNTISALRRKPNGDNKDKFFGFVGSATEESDDHEREFTKKESSELQKLYNRFA

pLDDT: mean 79.92, std 19.75, range [33.72, 97.62]